Protein AF-0000000083297002 (afdb_homodimer)

Structure (mmCIF, N/CA/C/O backbone):
data_AF-0000000083297002-model_v1
#
loop_
_entity.id
_entity.type
_entity.pdbx_description
1 polymer 'Late endosomal/lysosomal adaptor and MAPK and MTOR activator 5'
#
loop_
_atom_site.group_PDB
_atom_site.id
_atom_site.type_symbol
_atom_site.label_atom_id
_atom_site.label_alt_id
_atom_site.label_comp_id
_atom_site.label_asym_id
_atom_site.label_entity_id
_atom_site.label_seq_id
_atom_site.pdbx_PDB_ins_code
_atom_site.Cartn_x
_atom_site.Cartn_y
_atom_site.Cartn_z
_atom_site.occupancy
_atom_site.B_iso_or_equiv
_atom_site.auth_seq_id
_atom_site.auth_comp_id
_atom_site.auth_asym_id
_atom_site.auth_atom_id
_atom_site.pdbx_PDB_model_num
ATOM 1 N N . MET A 1 1 ? -2.033 28.75 1.545 1 26.56 1 MET A N 1
ATOM 2 C CA . MET A 1 1 ? -0.83 28.109 1.02 1 26.56 1 MET A CA 1
ATOM 3 C C . MET A 1 1 ? -0.354 27 1.948 1 26.56 1 MET A C 1
ATOM 5 O O . MET A 1 1 ? -0.076 27.25 3.123 1 26.56 1 MET A O 1
ATOM 9 N N . ILE A 1 2 ? -0.962 25.922 1.881 1 33.19 2 ILE A N 1
ATOM 10 C CA . ILE A 1 2 ? -0.901 24.828 2.857 1 33.19 2 ILE A CA 1
ATOM 11 C C . ILE A 1 2 ? 0.553 24.562 3.23 1 33.19 2 ILE A C 1
ATOM 13 O O . ILE A 1 2 ? 1.321 24.047 2.416 1 33.19 2 ILE A O 1
ATOM 17 N N . GLY A 1 3 ? 1.17 25.688 3.465 1 35.62 3 GLY A N 1
ATOM 18 C CA . GLY A 1 3 ? 2.463 25.438 4.086 1 35.62 3 GLY A CA 1
ATOM 19 C C . GLY A 1 3 ? 2.492 24.172 4.93 1 35.62 3 GLY A C 1
ATOM 20 O O . GLY A 1 3 ? 1.771 24.078 5.926 1 35.62 3 GLY A O 1
ATOM 21 N N . LEU A 1 4 ? 2.338 23.078 4.125 1 40.66 4 LEU A N 1
ATOM 22 C CA . LEU A 1 4 ? 2.465 21.828 4.867 1 40.66 4 LEU A CA 1
ATOM 23 C C . LEU A 1 4 ? 3.332 22.016 6.109 1 40.66 4 LEU A C 1
ATOM 25 O O . LEU A 1 4 ? 4.559 22.078 6.008 1 40.66 4 LEU A O 1
ATOM 29 N N . GLU A 1 5 ? 3.111 23.219 6.633 1 42.91 5 GLU A N 1
ATOM 30 C CA . GLU A 1 5 ? 3.65 23.031 7.977 1 42.91 5 GLU A CA 1
ATOM 31 C C . GLU A 1 5 ? 3.471 21.609 8.461 1 42.91 5 GLU A C 1
ATOM 33 O O . GLU A 1 5 ? 2.375 21.219 8.867 1 42.91 5 GLU A O 1
ATOM 38 N N . LEU A 1 6 ? 3.811 20.703 7.387 1 44.41 6 LEU A N 1
ATOM 39 C CA . LEU A 1 6 ? 3.996 19.375 7.941 1 44.41 6 LEU A CA 1
ATOM 40 C C . LEU A 1 6 ? 4.176 19.422 9.453 1 44.41 6 LEU A C 1
ATOM 42 O O . LEU A 1 6 ? 5.219 19.875 9.945 1 44.41 6 LEU A O 1
ATOM 46 N N . THR A 1 7 ? 3.277 20.281 9.883 1 43.56 7 THR A N 1
ATOM 47 C CA . THR A 1 7 ? 3.191 20.531 11.32 1 43.56 7 THR A CA 1
ATOM 48 C C . THR A 1 7 ? 4.059 19.547 12.094 1 43.56 7 THR A C 1
ATOM 50 O O . THR A 1 7 ? 4.441 18.5 11.562 1 43.56 7 THR A O 1
ATOM 53 N N . SER A 1 8 ? 3.951 19.797 13.422 1 39.53 8 SER A N 1
ATOM 54 C CA . SER A 1 8 ? 4.75 19.484 14.609 1 39.53 8 SER A CA 1
ATOM 55 C C . SER A 1 8 ? 5.246 18.047 14.586 1 39.53 8 SER A C 1
ATOM 57 O O . SER A 1 8 ? 6.445 17.797 14.727 1 39.53 8 SER A O 1
ATOM 59 N N . PHE A 1 9 ? 4.664 17.406 15.438 1 44.84 9 PHE A N 1
ATOM 60 C CA . PHE A 1 9 ? 5.262 16.453 16.375 1 44.84 9 PHE A CA 1
ATOM 61 C C . PHE A 1 9 ? 5.617 15.156 15.656 1 44.84 9 PHE A C 1
ATOM 63 O O . PHE A 1 9 ? 6.758 14.695 15.734 1 44.84 9 PHE A O 1
ATOM 70 N N . PHE A 1 10 ? 4.746 14.352 15.562 1 48.97 10 PHE A N 1
ATOM 71 C CA . PHE A 1 10 ? 5.02 12.922 15.477 1 48.97 10 PHE A CA 1
ATOM 72 C C . PHE A 1 10 ? 5.492 12.547 14.078 1 48.97 10 PHE A C 1
ATOM 74 O O . PHE A 1 10 ? 6.352 11.672 13.922 1 48.97 10 PHE A O 1
ATOM 81 N N . CYS A 1 11 ? 4.977 13.383 12.969 1 48.78 11 CYS A N 1
ATOM 82 C CA . CYS A 1 11 ? 5.258 12.922 11.617 1 48.78 11 CYS A CA 1
ATOM 83 C C . CYS A 1 11 ? 6.609 13.438 11.133 1 48.78 11 CYS A C 1
ATOM 85 O O . CYS A 1 11 ? 7.164 12.922 10.164 1 48.78 11 CYS A O 1
ATOM 87 N N . SER A 1 12 ? 7.082 14.539 11.602 1 48.84 12 SER A N 1
ATOM 88 C CA . SER A 1 12 ? 8.25 15.25 11.086 1 48.84 12 SER A CA 1
ATOM 89 C C . SER A 1 12 ? 9.5 14.383 11.164 1 48.84 12 SER A C 1
ATOM 91 O O . SER A 1 12 ? 10.375 14.453 10.297 1 48.84 12 SER A O 1
ATOM 93 N N . LYS A 1 13 ? 9.562 13.891 12.258 1 46.56 13 LYS A N 1
ATOM 94 C CA . LYS A 1 13 ? 10.922 13.406 12.453 1 46.56 13 LYS A CA 1
ATOM 95 C C . LYS A 1 13 ? 11.188 12.156 11.609 1 46.56 13 LYS A C 1
ATOM 97 O O . LYS A 1 13 ? 12.312 11.938 11.164 1 46.56 13 LYS A O 1
ATOM 102 N N . GLU A 1 14 ? 10.195 11.344 11.477 1 50.91 14 GLU A N 1
ATOM 103 C CA . GLU A 1 14 ? 10.633 10 11.109 1 50.91 14 GLU A CA 1
ATOM 104 C C . GLU A 1 14 ? 10.352 9.703 9.641 1 50.91 14 GLU A C 1
ATOM 106 O O . GLU A 1 14 ? 10.758 8.664 9.125 1 50.91 14 GLU A O 1
ATOM 111 N N . LEU A 1 15 ? 9.656 10.656 9 1 57 15 LEU A N 1
ATOM 112 C CA . LEU A 1 15 ? 9.453 10.281 7.605 1 57 15 LEU A CA 1
ATOM 113 C C . LEU A 1 15 ? 10.68 10.609 6.766 1 57 15 LEU A C 1
ATOM 115 O O . LEU A 1 15 ? 11.227 11.711 6.863 1 57 15 LEU A O 1
ATOM 119 N N . ASP A 1 16 ? 11.172 9.633 6.297 1 59.47 16 ASP A N 1
ATOM 120 C CA . ASP A 1 16 ? 12.414 9.719 5.539 1 59.47 16 ASP A CA 1
ATOM 121 C C . ASP A 1 16 ? 12.336 10.812 4.477 1 59.47 16 ASP A C 1
ATOM 123 O O . ASP A 1 16 ? 11.359 10.891 3.73 1 59.47 16 ASP A O 1
ATOM 127 N N . SER A 1 17 ? 13.219 11.609 4.547 1 60.75 17 SER A N 1
ATOM 128 C CA . SER A 1 17 ? 13.477 12.719 3.637 1 60.75 17 SER A CA 1
ATOM 129 C C . SER A 1 17 ? 13.305 12.297 2.182 1 60.75 17 SER A C 1
ATOM 131 O O . SER A 1 17 ? 12.859 13.094 1.35 1 60.75 17 SER A O 1
ATOM 133 N N . GLU A 1 18 ? 13.484 11.055 2 1 62.38 18 GLU A N 1
ATOM 134 C CA . GLU A 1 18 ? 13.43 10.633 0.606 1 62.38 18 GLU A CA 1
ATOM 135 C C . GLU A 1 18 ? 11.992 10.562 0.103 1 62.38 18 GLU A C 1
ATOM 137 O O . GLU A 1 18 ? 11.719 10.867 -1.06 1 62.38 18 GLU A O 1
ATOM 142 N N . LEU A 1 19 ? 11.227 10.297 0.966 1 62.06 19 LEU A N 1
ATOM 143 C CA . LEU A 1 19 ? 9.82 10.188 0.588 1 62.06 19 LEU A CA 1
ATOM 144 C C . LEU A 1 19 ? 9.188 11.562 0.455 1 62.06 19 LEU A C 1
ATOM 146 O O . LEU A 1 19 ? 8.25 11.75 -0.331 1 62.06 19 LEU A O 1
ATOM 150 N N . LEU A 1 20 ? 9.945 12.422 1.041 1 67.62 20 LEU A N 1
ATOM 151 C CA . LEU A 1 20 ? 9.398 13.773 1.071 1 67.62 20 LEU A CA 1
ATOM 152 C C . LEU A 1 20 ? 10.289 14.742 0.302 1 67.62 20 LEU A C 1
ATOM 154 O O . LEU A 1 20 ? 10.375 15.922 0.651 1 67.62 20 LEU A O 1
ATOM 158 N N . GLU A 1 21 ? 10.859 14.211 -0.616 1 67.25 21 GLU A N 1
ATOM 159 C CA . GLU A 1 21 ? 11.844 15.023 -1.317 1 67.25 21 GLU A CA 1
ATOM 160 C C . GLU A 1 21 ? 11.219 16.312 -1.856 1 67.25 21 GLU A C 1
ATOM 162 O O . GLU A 1 21 ? 11.82 17.391 -1.761 1 67.25 21 GLU A O 1
ATOM 167 N N . ASP A 1 22 ? 10.094 16.219 -2.471 1 76.88 22 ASP A N 1
ATOM 168 C CA . ASP A 1 22 ? 9.414 17.422 -2.967 1 76.88 22 ASP A CA 1
ATOM 169 C C . ASP A 1 22 ? 8.141 17.703 -2.18 1 76.88 22 ASP A C 1
ATOM 171 O O . ASP A 1 22 ? 7.07 17.188 -2.521 1 76.88 22 ASP A O 1
ATOM 175 N N . LYS A 1 23 ? 8.305 18.531 -1.347 1 78.81 23 LYS A N 1
ATOM 176 C CA . LYS A 1 23 ? 7.207 18.875 -0.448 1 78.81 23 LYS A CA 1
ATOM 177 C C . LYS A 1 23 ? 6.082 19.578 -1.201 1 78.81 23 LYS A C 1
ATOM 179 O O . LYS A 1 23 ? 4.934 19.594 -0.75 1 78.81 23 LYS A O 1
ATOM 184 N N . SER A 1 24 ? 6.477 20.219 -2.346 1 85.19 24 SER A N 1
ATOM 185 C CA . SER A 1 24 ? 5.484 20.969 -3.113 1 85.19 24 SER A CA 1
ATOM 186 C C . SER A 1 24 ? 4.426 20.031 -3.699 1 85.19 24 SER A C 1
ATOM 188 O O . SER A 1 24 ? 3.348 20.484 -4.09 1 85.19 24 SER A O 1
ATOM 190 N N . THR A 1 25 ? 4.789 18.781 -3.717 1 89.12 25 THR A N 1
ATOM 191 C CA . THR A 1 25 ? 3.865 17.828 -4.312 1 89.12 25 THR A CA 1
ATOM 192 C C . THR A 1 25 ? 2.957 17.219 -3.246 1 89.12 25 THR A C 1
ATOM 194 O O . THR A 1 25 ? 2.047 16.453 -3.564 1 89.12 25 THR A O 1
ATOM 197 N N . ILE A 1 26 ? 3.135 17.609 -1.948 1 89.94 26 ILE A N 1
ATOM 198 C CA . ILE A 1 26 ? 2.369 17.016 -0.852 1 89.94 26 ILE A CA 1
ATOM 199 C C . ILE A 1 26 ? 0.973 17.641 -0.811 1 89.94 26 ILE A C 1
ATOM 201 O O . ILE A 1 26 ? 0.83 18.859 -0.772 1 89.94 26 ILE A O 1
ATOM 205 N N . LEU A 1 27 ? -0.009 16.812 -0.82 1 93.12 27 LEU A N 1
ATOM 206 C CA . LEU A 1 27 ? -1.395 17.266 -0.843 1 93.12 27 LEU A CA 1
ATOM 207 C C . LEU A 1 27 ? -2.002 17.219 0.555 1 93.12 27 LEU A C 1
ATOM 209 O O . LEU A 1 27 ? -2.859 18.047 0.885 1 93.12 27 LEU A O 1
ATOM 213 N N . GLY A 1 28 ? -1.63 16.25 1.409 1 92.31 28 GLY A N 1
ATOM 214 C CA . GLY A 1 28 ? -2.166 16.109 2.754 1 92.31 28 GLY A CA 1
ATOM 215 C C . GLY A 1 28 ? -1.449 15.055 3.57 1 92.31 28 GLY A C 1
ATOM 216 O O . GLY A 1 28 ? -0.712 14.227 3.023 1 92.31 28 GLY A O 1
ATOM 217 N N . VAL A 1 29 ? -1.616 15.141 4.875 1 91.56 29 VAL A N 1
ATOM 218 C CA . VAL A 1 29 ? -0.983 14.211 5.805 1 91.56 29 VAL A CA 1
ATOM 219 C C . VAL A 1 29 ? -1.966 13.836 6.91 1 91.56 29 VAL A C 1
ATOM 221 O O . VAL A 1 29 ? -2.723 14.68 7.391 1 91.56 29 VAL A O 1
ATOM 224 N N . VAL A 1 30 ? -1.97 12.602 7.277 1 93.38 30 VAL A N 1
ATOM 225 C CA . VAL A 1 30 ? -2.76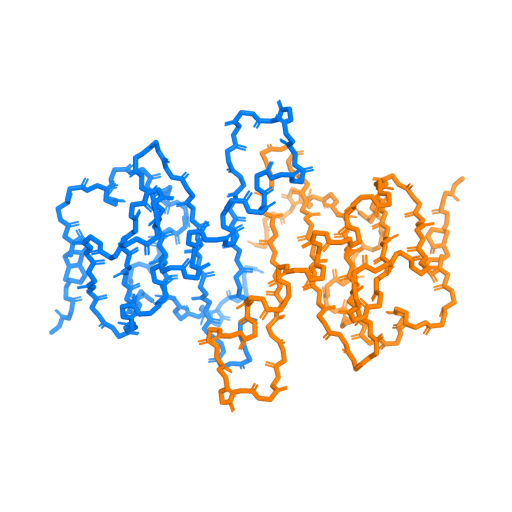8 12.133 8.406 1 93.38 30 VAL A CA 1
ATOM 226 C C . VAL A 1 30 ? -1.923 11.219 9.297 1 93.38 30 VAL A C 1
ATOM 228 O O . VAL A 1 30 ? -1.027 10.523 8.812 1 93.38 30 VAL A O 1
ATOM 231 N N . CYS A 1 31 ? -2.211 11.211 10.594 1 91.69 31 CYS A N 1
ATOM 232 C CA . CYS A 1 31 ? -1.563 10.352 11.578 1 91.69 31 CYS A CA 1
ATOM 233 C C . CYS A 1 31 ? -2.594 9.562 12.367 1 91.69 31 CYS A C 1
ATOM 235 O O . CYS A 1 31 ? -3.648 10.086 12.734 1 91.69 31 CYS A O 1
ATOM 237 N N . ALA A 1 32 ? -2.322 8.336 12.562 1 95.5 32 ALA A N 1
ATOM 238 C CA . ALA A 1 32 ? -3.209 7.441 13.305 1 95.5 32 ALA A CA 1
ATOM 239 C C . ALA A 1 32 ? -2.473 6.766 14.453 1 95.5 32 ALA A C 1
ATOM 241 O O . ALA A 1 32 ? -1.282 6.461 14.344 1 95.5 32 ALA A O 1
ATOM 242 N N . ASP A 1 33 ? -3.113 6.578 15.523 1 94.12 33 ASP A N 1
ATOM 243 C CA . ASP A 1 33 ? -2.529 5.766 16.578 1 94.12 33 ASP A CA 1
ATOM 244 C C . ASP A 1 33 ? -2.66 4.273 16.281 1 94.12 33 ASP A C 1
ATOM 246 O O . ASP A 1 33 ? -3.057 3.9 15.172 1 94.12 33 ASP A O 1
ATOM 250 N N . ASP A 1 34 ? -2.291 3.318 17.234 1 93.5 34 ASP A N 1
ATOM 251 C CA . ASP A 1 34 ? -2.213 1.881 17 1 93.5 34 ASP A CA 1
ATOM 252 C C . ASP A 1 34 ? -3.605 1.274 16.844 1 93.5 34 ASP A C 1
ATOM 254 O O . ASP A 1 34 ? -3.752 0.167 16.312 1 93.5 34 ASP A O 1
ATOM 258 N N . GLU A 1 35 ? -4.621 2.066 17.312 1 95.12 35 GLU A N 1
ATOM 259 C CA . GLU A 1 35 ? -5.992 1.583 17.203 1 95.12 35 GLU A CA 1
ATOM 260 C C . GLU A 1 35 ? -6.652 2.09 15.922 1 95.12 35 GLU A C 1
ATOM 262 O O . GLU A 1 35 ? -7.797 1.734 15.625 1 95.12 35 GLU A O 1
ATOM 267 N N . GLY A 1 36 ? -5.906 2.881 15.195 1 96.19 36 GLY A N 1
ATOM 268 C CA . GLY A 1 36 ? -6.434 3.404 13.945 1 96.19 36 GLY A CA 1
ATOM 269 C C . GLY A 1 36 ? -7.164 4.723 14.109 1 96.19 36 GLY A C 1
ATOM 270 O O . GLY A 1 36 ? -7.777 5.219 13.164 1 96.19 36 GLY A O 1
ATOM 271 N N . ASN A 1 37 ? -7.129 5.312 15.32 1 96.75 37 ASN A N 1
ATOM 272 C CA . ASN A 1 37 ? -7.754 6.613 15.531 1 96.75 37 ASN A CA 1
ATOM 273 C C . ASN A 1 37 ? -6.906 7.742 14.953 1 96.75 37 ASN A C 1
ATOM 275 O O . ASN A 1 37 ? -5.676 7.707 15.039 1 96.75 37 ASN A O 1
ATOM 279 N N . CYS A 1 38 ? -7.629 8.812 14.43 1 95.81 38 CYS A N 1
ATOM 280 C CA . CYS A 1 38 ? -6.941 9.945 13.812 1 95.81 38 CYS A CA 1
ATOM 281 C C . CYS A 1 38 ? -6.367 10.875 14.875 1 95.81 38 CYS A C 1
ATOM 283 O O . CYS A 1 38 ? -7.113 11.43 15.688 1 95.81 38 CYS A O 1
ATOM 285 N N . LEU A 1 39 ? -5.105 11.055 14.922 1 92.69 39 LEU A N 1
ATOM 286 C CA . LEU A 1 39 ? -4.426 11.961 15.844 1 92.69 39 LEU A CA 1
ATOM 287 C C . LEU A 1 39 ? -4.301 13.352 15.25 1 92.69 39 LEU A C 1
ATOM 289 O O . LEU A 1 39 ? -4.465 14.352 15.953 1 92.69 39 LEU A O 1
ATOM 293 N N . GLU A 1 40 ? -3.965 13.344 13.93 1 90.19 40 GLU A N 1
ATOM 294 C CA . GLU A 1 40 ? -3.752 14.594 13.203 1 90.19 40 GLU A CA 1
ATOM 295 C C . GLU A 1 40 ? -4.117 14.445 11.734 1 90.19 40 GLU A C 1
ATOM 297 O O . GLU A 1 40 ? -3.877 13.398 11.125 1 90.19 40 GLU A O 1
ATOM 302 N N . VAL A 1 41 ? -4.719 15.508 11.172 1 91.69 41 VAL A N 1
ATOM 303 C CA . VAL A 1 41 ? -5.035 15.531 9.75 1 91.69 41 VAL A CA 1
ATOM 304 C C . VAL A 1 41 ? -4.832 16.938 9.203 1 91.69 41 VAL A C 1
ATOM 306 O O . VAL A 1 41 ? -5.23 17.922 9.828 1 91.69 41 VAL A O 1
ATOM 309 N N . ASN A 1 42 ? -4.086 17 8.102 1 90.38 42 ASN A N 1
ATOM 310 C CA . ASN A 1 42 ? -3.801 18.281 7.461 1 90.38 42 ASN A CA 1
ATOM 311 C C . ASN A 1 42 ? -3.842 18.156 5.941 1 90.38 42 ASN A C 1
ATOM 313 O O . ASN A 1 42 ? -3.395 17.156 5.379 1 90.38 42 ASN A O 1
ATOM 317 N N . GLY A 1 43 ? -4.391 19.234 5.297 1 91.56 43 GLY A N 1
ATOM 318 C CA . GLY A 1 43 ? -4.41 19.266 3.842 1 91.56 43 GLY A CA 1
ATOM 319 C C . GLY A 1 43 ? -5.609 18.562 3.244 1 91.56 43 GLY A C 1
ATOM 320 O O . GLY A 1 43 ? -6.676 18.5 3.863 1 91.56 43 GLY A O 1
ATOM 321 N N . ARG A 1 44 ? -5.48 18.188 1.981 1 92.56 44 ARG A N 1
ATOM 322 C CA . ARG A 1 44 ? -6.559 17.578 1.215 1 92.56 44 ARG A CA 1
ATO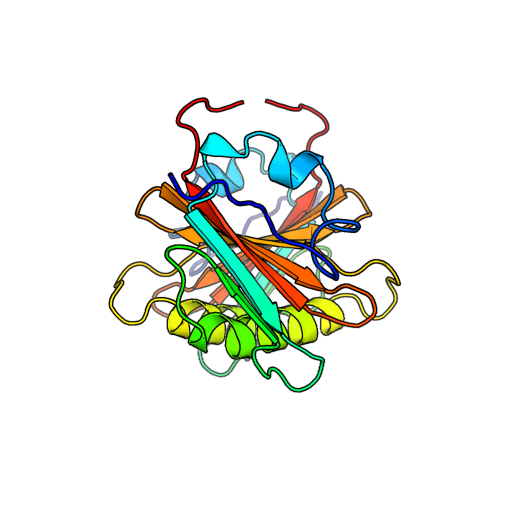M 323 C C . ARG A 1 44 ? -6.555 16.062 1.383 1 92.56 44 ARG A C 1
ATOM 325 O O . ARG A 1 44 ? -6.305 15.32 0.425 1 92.56 44 ARG A O 1
ATOM 332 N N . ILE A 1 45 ? -6.875 15.633 2.545 1 92.81 45 ILE A N 1
ATOM 333 C CA . ILE A 1 45 ? -6.969 14.219 2.875 1 92.81 45 ILE A CA 1
ATOM 334 C C . ILE A 1 45 ? -8.023 14.008 3.959 1 92.81 45 ILE A C 1
ATOM 336 O O . ILE A 1 45 ? -8.164 14.828 4.867 1 92.81 45 ILE A O 1
ATOM 340 N N . SER A 1 46 ? -8.75 12.977 3.852 1 94.5 46 SER A N 1
ATOM 341 C CA . SER A 1 46 ? -9.844 12.695 4.777 1 94.5 46 SER A CA 1
ATOM 342 C C . SER A 1 46 ? -9.328 12.016 6.043 1 94.5 46 SER A C 1
ATOM 344 O O . SER A 1 46 ? -8.438 11.172 5.98 1 94.5 46 SER A O 1
ATOM 346 N N . PRO A 1 47 ? -9.938 12.32 7.188 1 94.44 47 PRO A N 1
ATOM 347 C CA . PRO A 1 47 ? -9.586 11.633 8.43 1 94.44 47 PRO A CA 1
ATOM 348 C C . PRO A 1 47 ? -9.836 10.125 8.367 1 94.44 47 PRO A C 1
ATOM 350 O O . PRO A 1 47 ? -9.227 9.367 9.125 1 94.44 47 PRO A O 1
ATOM 353 N N . LEU A 1 48 ? -10.742 9.625 7.461 1 94.88 48 LEU A N 1
ATOM 354 C CA . LEU A 1 48 ? -11.039 8.203 7.293 1 94.88 48 LEU A CA 1
ATOM 355 C C . LEU A 1 48 ? -9.789 7.434 6.871 1 94.88 48 LEU A C 1
ATOM 357 O O . LEU A 1 48 ? -9.656 6.246 7.164 1 94.88 48 LEU A O 1
ATOM 361 N N . THR A 1 49 ? -8.789 8.125 6.328 1 96.75 49 THR A N 1
ATOM 362 C CA . THR A 1 49 ? -7.551 7.512 5.871 1 96.75 49 THR A CA 1
ATOM 363 C C . THR A 1 49 ? -6.719 7.023 7.055 1 96.75 49 THR A C 1
ATOM 365 O O . THR A 1 49 ? -5.934 6.082 6.922 1 96.75 49 THR A O 1
ATOM 368 N N . ALA A 1 50 ? -6.992 7.539 8.242 1 96.44 50 ALA A N 1
ATOM 369 C CA . ALA A 1 50 ? -6.215 7.172 9.422 1 96.44 50 ALA A CA 1
ATOM 370 C C . ALA A 1 50 ? -6.418 5.703 9.773 1 96.44 5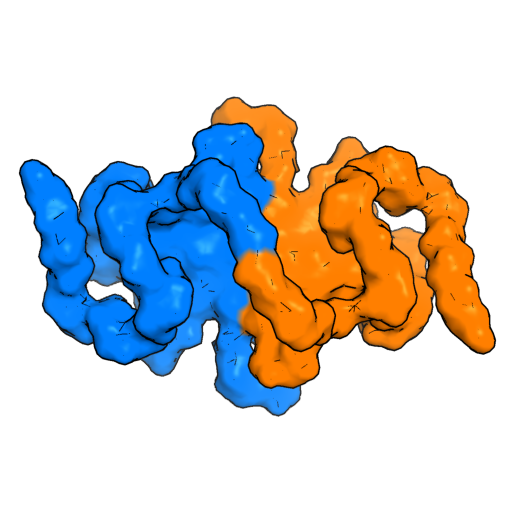0 ALA A C 1
ATOM 372 O O . ALA A 1 50 ? -5.449 4.953 9.922 1 96.44 50 ALA A O 1
ATOM 373 N N . ASN A 1 51 ? -7.656 5.289 9.859 1 98.19 51 ASN A N 1
ATOM 374 C CA . ASN A 1 51 ? -7.98 3.912 10.219 1 98.19 51 ASN A CA 1
ATOM 375 C C . ASN A 1 51 ? -7.5 2.928 9.156 1 98.19 51 ASN A C 1
ATOM 377 O O . ASN A 1 51 ? -6.918 1.892 9.484 1 98.19 51 ASN A O 1
ATOM 381 N N . LEU A 1 52 ? -7.734 3.303 7.953 1 98 52 LEU A N 1
ATOM 382 C CA . LEU A 1 52 ? -7.379 2.438 6.832 1 98 52 LEU A CA 1
ATOM 383 C C . LEU A 1 52 ? -5.863 2.326 6.688 1 98 52 LEU A C 1
ATOM 385 O O . LEU A 1 52 ? -5.336 1.238 6.449 1 98 52 LEU A O 1
ATOM 389 N N . ALA A 1 53 ? -5.141 3.385 6.914 1 97.75 53 ALA A N 1
ATOM 390 C CA . ALA A 1 53 ? -3.68 3.365 6.844 1 97.75 53 ALA A CA 1
ATOM 391 C C . ALA A 1 53 ? -3.092 2.492 7.949 1 97.75 53 ALA A C 1
ATOM 393 O O . ALA A 1 53 ? -2.137 1.746 7.715 1 97.75 53 ALA A O 1
ATOM 394 N N . ALA A 1 54 ? -3.68 2.635 9.133 1 97.69 54 ALA A N 1
ATOM 395 C CA . ALA A 1 54 ? -3.207 1.813 10.242 1 97.69 54 ALA A CA 1
ATOM 396 C C . ALA A 1 54 ? -3.41 0.329 9.953 1 97.69 54 ALA A C 1
ATOM 398 O O . ALA A 1 54 ? -2.533 -0.491 10.234 1 97.69 54 ALA A O 1
ATOM 399 N N . SER A 1 55 ? -4.492 -0.019 9.43 1 97.88 55 SER A N 1
ATOM 400 C CA . SER A 1 55 ? -4.781 -1.406 9.078 1 97.88 55 SER A CA 1
ATOM 401 C C . SER A 1 55 ? -3.828 -1.917 8.008 1 97.88 55 SER A C 1
ATOM 403 O O . SER A 1 55 ? -3.324 -3.039 8.094 1 97.88 55 SER A O 1
ATOM 405 N N . LEU A 1 56 ? -3.602 -1.127 6.969 1 98 56 LEU A N 1
ATOM 406 C CA . LEU A 1 56 ? -2.666 -1.501 5.914 1 98 56 LEU A CA 1
ATOM 407 C C . LEU A 1 56 ? -1.274 -1.752 6.484 1 98 56 LEU A C 1
ATOM 409 O O . LEU A 1 56 ? -0.635 -2.754 6.156 1 98 56 LEU A O 1
ATOM 413 N N . ALA A 1 57 ? -0.854 -0.842 7.34 1 96.88 57 ALA A N 1
ATOM 414 C CA . ALA A 1 57 ? 0.466 -0.982 7.949 1 96.88 57 ALA A CA 1
ATOM 415 C C . ALA A 1 57 ? 0.552 -2.256 8.789 1 96.88 57 ALA A C 1
ATOM 417 O O . ALA A 1 57 ? 1.58 -2.938 8.781 1 96.88 57 ALA A O 1
ATOM 418 N N . GLN A 1 58 ? -0.493 -2.578 9.508 1 96.62 58 GLN A N 1
ATOM 419 C CA . GLN A 1 58 ? -0.516 -3.768 10.352 1 96.62 58 GLN A CA 1
ATOM 420 C C . GLN A 1 58 ? -0.417 -5.039 9.516 1 96.62 58 GLN A C 1
ATOM 422 O O . GLN A 1 58 ? 0.348 -5.949 9.852 1 96.62 58 GLN A O 1
ATOM 427 N N . ILE A 1 59 ? -1.188 -5.082 8.469 1 97.12 59 ILE A N 1
ATOM 428 C CA . ILE A 1 59 ? -1.168 -6.27 7.621 1 97.12 59 ILE A CA 1
ATOM 429 C C . ILE A 1 59 ? 0.182 -6.375 6.914 1 97.12 59 ILE A C 1
ATOM 431 O O . ILE A 1 59 ? 0.735 -7.469 6.781 1 97.12 59 ILE A O 1
ATOM 435 N N . ALA A 1 60 ? 0.707 -5.27 6.43 1 96.69 60 ALA A N 1
ATOM 436 C CA . ALA A 1 60 ? 2.008 -5.281 5.762 1 96.69 60 ALA A CA 1
ATOM 437 C C . ALA A 1 60 ? 3.092 -5.824 6.691 1 96.69 60 ALA A C 1
ATOM 439 O O . ALA A 1 60 ? 3.994 -6.539 6.25 1 96.69 60 ALA A O 1
ATOM 440 N N . ALA A 1 61 ? 3.01 -5.516 7.926 1 94.75 61 ALA A N 1
ATOM 441 C CA . ALA A 1 61 ? 3.98 -6.008 8.898 1 94.75 61 ALA A CA 1
ATOM 442 C C . ALA A 1 61 ? 3.904 -7.523 9.039 1 94.75 61 ALA A C 1
ATOM 444 O O . ALA A 1 61 ? 4.91 -8.18 9.305 1 94.75 61 ALA A O 1
ATOM 445 N N . GLU A 1 62 ? 2.723 -8.055 8.812 1 95.38 62 GLU A N 1
ATOM 446 C CA . GLU A 1 62 ? 2.516 -9.5 8.945 1 95.38 62 GLU A CA 1
ATOM 447 C C . GLU A 1 62 ? 3.166 -10.258 7.785 1 95.38 62 GLU A C 1
ATOM 449 O O . GLU A 1 62 ? 3.426 -11.453 7.895 1 95.38 62 GLU A O 1
ATOM 454 N N . LEU A 1 63 ? 3.51 -9.57 6.711 1 93.94 63 LEU A N 1
ATOM 455 C CA . LEU A 1 63 ? 4.137 -10.203 5.555 1 93.94 63 LEU A CA 1
ATOM 456 C C . LEU A 1 63 ? 5.602 -10.523 5.84 1 93.94 63 LEU A C 1
ATOM 458 O O . LEU A 1 63 ? 6.195 -11.375 5.172 1 93.94 63 LEU A O 1
ATOM 462 N N . GLU A 1 64 ? 6.172 -9.797 6.738 1 88.44 64 GLU A N 1
ATOM 463 C CA . GLU A 1 64 ? 7.566 -10.023 7.109 1 88.44 64 GLU A CA 1
ATOM 464 C C . GLU A 1 64 ? 7.75 -9.961 8.625 1 88.44 64 GLU A C 1
ATOM 466 O O . GLU A 1 64 ? 8.484 -9.109 9.125 1 88.44 64 GLU A O 1
ATOM 471 N N . PRO A 1 65 ? 7.207 -10.906 9.273 1 85.12 65 PRO A N 1
ATOM 472 C CA . PRO A 1 65 ? 7.199 -10.836 10.742 1 85.12 65 PRO A CA 1
ATOM 473 C C . PRO A 1 65 ? 8.602 -10.852 11.336 1 85.12 65 PRO A C 1
ATOM 475 O O . PRO A 1 65 ? 8.805 -10.398 12.469 1 85.12 65 PRO A O 1
ATOM 478 N N . GLY A 1 66 ? 9.539 -11.297 10.656 1 85.25 66 GLY A N 1
ATOM 479 C CA . GLY A 1 66 ? 10.891 -11.336 11.203 1 85.25 66 GLY A CA 1
ATOM 480 C C . GLY A 1 66 ? 11.672 -10.062 10.953 1 85.25 66 GLY A C 1
ATOM 481 O O . GLY A 1 66 ? 12.758 -9.875 11.508 1 85.25 66 GLY A O 1
ATOM 482 N N . ASN A 1 67 ? 11.141 -9.234 10.195 1 85.38 67 ASN A N 1
ATOM 483 C CA . ASN A 1 67 ? 11.797 -7.969 9.867 1 85.38 67 ASN A CA 1
ATOM 484 C C . ASN A 1 67 ? 11.414 -6.867 10.859 1 85.38 67 ASN A C 1
ATOM 486 O O . ASN A 1 67 ? 10.234 -6.582 11.047 1 85.38 67 ASN A O 1
ATOM 490 N N . LEU A 1 68 ? 12.32 -6.301 11.5 1 85.75 68 LEU A N 1
ATOM 491 C CA . LEU A 1 68 ? 12.086 -5.277 12.508 1 85.75 68 LEU A CA 1
ATOM 492 C C . LEU A 1 68 ? 11.734 -3.941 11.859 1 85.75 68 LEU A C 1
ATOM 494 O O . LEU A 1 68 ? 11.109 -3.088 12.492 1 85.75 68 LEU A O 1
ATOM 498 N N . GLU A 1 69 ? 12.273 -3.793 10.602 1 87.19 69 GLU A N 1
ATOM 499 C CA . GLU A 1 69 ? 11.938 -2.557 9.898 1 87.19 69 GLU A CA 1
ATOM 500 C C . GLU A 1 69 ? 10.57 -2.648 9.234 1 87.19 69 GLU A C 1
ATOM 502 O O . GLU A 1 69 ? 10.273 -3.629 8.547 1 87.19 69 GLU A O 1
ATOM 507 N N . GLN A 1 70 ? 9.695 -1.734 9.617 1 89.44 70 GLN A N 1
ATOM 508 C CA . GLN A 1 70 ? 8.359 -1.691 9.031 1 89.44 70 GLN A CA 1
ATOM 509 C C . GLN A 1 70 ? 8.414 -1.328 7.551 1 89.44 70 GLN A C 1
ATOM 511 O O . GLN A 1 70 ? 9.148 -0.42 7.156 1 89.44 70 GLN A O 1
ATOM 516 N N . PRO A 1 71 ? 7.766 -2.016 6.711 1 91.62 71 PRO A N 1
ATOM 517 C CA . PRO A 1 71 ? 7.754 -1.68 5.285 1 91.62 71 PRO A CA 1
ATOM 518 C C . PRO A 1 71 ? 7.074 -0.343 5 1 91.62 71 PRO A C 1
ATOM 520 O O . PRO A 1 71 ? 6.27 0.13 5.809 1 91.62 71 PRO A O 1
ATOM 523 N N . VAL A 1 72 ? 7.422 0.328 3.951 1 93 72 VAL A N 1
ATOM 524 C CA . VAL A 1 72 ? 6.73 1.495 3.416 1 93 72 VAL A CA 1
ATOM 525 C C . VAL A 1 72 ? 5.711 1.055 2.369 1 93 72 VAL A C 1
ATOM 527 O O . VAL A 1 72 ? 6.031 0.269 1.473 1 93 72 VAL A O 1
ATOM 530 N N . ILE A 1 73 ? 4.527 1.492 2.502 1 96 73 ILE A N 1
ATOM 531 C CA . ILE A 1 73 ? 3.461 1.161 1.563 1 96 73 ILE A CA 1
ATOM 532 C C . ILE A 1 73 ? 3.219 2.336 0.62 1 96 73 ILE A C 1
ATOM 534 O O . ILE A 1 73 ? 3.045 3.473 1.066 1 96 73 ILE A O 1
ATOM 538 N N . VAL A 1 74 ? 3.215 2.111 -0.687 1 93.5 74 VAL A N 1
ATOM 539 C CA . VAL A 1 74 ? 2.895 3.119 -1.692 1 93.5 74 VAL A CA 1
ATOM 540 C C . VAL A 1 74 ? 1.683 2.668 -2.506 1 93.5 74 VAL A C 1
ATOM 542 O O . VAL A 1 74 ? 1.702 1.601 -3.121 1 93.5 74 VAL A O 1
ATOM 545 N N . LEU A 1 75 ? 0.657 3.439 -2.359 1 95.56 75 LEU A N 1
ATOM 546 C CA . LEU A 1 75 ? -0.515 3.225 -3.201 1 95.56 75 LEU A CA 1
ATOM 547 C C . LEU A 1 75 ? -0.499 4.16 -4.406 1 95.56 75 LEU A C 1
ATOM 549 O O . LEU A 1 75 ? -0.529 5.383 -4.246 1 95.56 75 LEU A O 1
ATOM 553 N N . ASP A 1 76 ? -0.441 3.576 -5.566 1 91.75 76 ASP A N 1
ATOM 554 C CA . ASP A 1 76 ? -0.486 4.348 -6.805 1 91.75 76 ASP A CA 1
ATOM 555 C C . ASP A 1 76 ? -1.904 4.398 -7.367 1 91.75 76 ASP A C 1
ATOM 557 O O . ASP A 1 76 ? -2.488 3.361 -7.688 1 91.75 76 ASP A O 1
ATOM 561 N N . LYS A 1 77 ? -2.289 5.57 -7.449 1 88.88 77 LYS A N 1
ATOM 562 C CA . LYS A 1 77 ? -3.643 5.77 -7.961 1 88.88 77 LYS A CA 1
ATOM 563 C C . LYS A 1 77 ? -3.619 6.211 -9.422 1 88.88 77 LYS A C 1
ATOM 565 O O . LYS A 1 77 ? -2.586 6.656 -9.922 1 88.88 77 LYS A O 1
ATOM 570 N N . THR A 1 78 ? -4.773 6.066 -10.094 1 82.88 78 THR A N 1
ATOM 571 C CA . THR A 1 78 ? -4.859 6.348 -11.523 1 82.88 78 THR A CA 1
ATOM 572 C C . THR A 1 78 ? -4.844 7.852 -11.781 1 82.88 78 THR A C 1
ATOM 574 O O . THR A 1 78 ? -4.559 8.289 -12.898 1 82.88 78 THR A O 1
ATOM 577 N N . ASP A 1 79 ? -5.145 8.711 -10.812 1 86.81 79 ASP A N 1
ATOM 578 C CA . ASP A 1 79 ? -5.195 10.164 -10.992 1 86.81 79 ASP A CA 1
ATOM 579 C C . ASP A 1 79 ? -3.83 10.797 -10.742 1 86.81 79 ASP A C 1
ATOM 581 O O . ASP A 1 79 ? -3.729 12.008 -10.547 1 86.81 79 ASP A O 1
ATOM 585 N N . LYS A 1 80 ? -2.762 10.023 -10.75 1 89 80 LYS A N 1
ATOM 586 C CA . LYS A 1 80 ? -1.371 10.438 -10.609 1 89 80 LYS A CA 1
ATOM 587 C C . LYS A 1 80 ? -1.091 10.938 -9.195 1 89 80 LYS A C 1
ATOM 589 O O . LYS A 1 80 ? -0.341 11.898 -9 1 89 80 LYS A O 1
ATOM 594 N N . THR A 1 81 ? -1.851 10.508 -8.344 1 92.12 81 THR A N 1
ATOM 595 C CA . THR A 1 81 ? -1.565 10.75 -6.934 1 92.12 81 THR A CA 1
ATOM 596 C C . THR A 1 81 ? -1.111 9.461 -6.25 1 92.12 81 THR A C 1
ATOM 598 O O . THR A 1 81 ? -1.387 8.367 -6.734 1 92.12 81 THR A O 1
ATOM 601 N N . GLN A 1 82 ? -0.386 9.633 -5.219 1 93 82 GLN A N 1
ATOM 602 C CA . GLN A 1 82 ? 0.077 8.508 -4.41 1 93 82 GLN A CA 1
ATOM 603 C C . GLN A 1 82 ? -0.264 8.711 -2.939 1 93 82 GLN A C 1
ATOM 605 O O . GLN A 1 82 ? -0.362 9.844 -2.469 1 93 82 GLN A O 1
ATOM 610 N N . LEU A 1 83 ? -0.549 7.652 -2.291 1 95.31 83 LEU A N 1
ATOM 611 C CA . LEU A 1 83 ? -0.581 7.613 -0.833 1 95.31 83 LEU A CA 1
ATOM 612 C C . LEU A 1 83 ? 0.597 6.812 -0.284 1 95.31 83 LEU A C 1
ATOM 614 O O . LEU A 1 83 ? 0.804 5.66 -0.671 1 95.31 83 LEU A O 1
ATOM 618 N N . ILE A 1 84 ? 1.361 7.387 0.534 1 93.31 84 ILE A N 1
ATOM 619 C CA . ILE A 1 84 ? 2.514 6.75 1.163 1 93.31 84 ILE A CA 1
ATOM 620 C C . ILE A 1 84 ? 2.242 6.547 2.652 1 93.31 84 ILE A C 1
ATOM 622 O O . ILE A 1 84 ? 1.896 7.496 3.361 1 93.31 84 ILE A O 1
ATOM 626 N N . ILE A 1 85 ? 2.367 5.336 3.113 1 94.5 85 ILE A N 1
ATOM 627 C CA . ILE A 1 85 ? 2.049 4.98 4.492 1 94.5 85 ILE A CA 1
ATOM 628 C C . ILE A 1 85 ? 3.277 4.379 5.168 1 94.5 85 ILE A C 1
ATOM 630 O O . ILE A 1 85 ? 3.939 3.506 4.602 1 94.5 85 ILE A O 1
ATOM 634 N N . LYS A 1 86 ? 3.576 4.793 6.324 1 91.38 86 LYS A N 1
ATOM 635 C CA . LYS A 1 86 ? 4.668 4.234 7.117 1 91.38 86 LYS A CA 1
ATOM 636 C C . LYS A 1 86 ? 4.305 4.188 8.602 1 91.38 86 LYS A C 1
ATOM 638 O O . LYS A 1 86 ? 3.848 5.184 9.164 1 91.38 86 LYS A O 1
ATOM 643 N N . LYS A 1 87 ? 4.461 2.975 9.156 1 91.69 87 LYS A N 1
ATOM 644 C CA . LYS A 1 87 ? 4.301 2.832 10.602 1 91.69 87 LYS A CA 1
ATOM 645 C C . LYS A 1 87 ? 5.551 3.301 11.344 1 91.69 87 LYS A C 1
ATOM 647 O O . LYS A 1 87 ? 6.672 2.947 10.961 1 91.69 87 LYS A O 1
ATOM 652 N N . GLU A 1 88 ? 5.359 4.102 12.258 1 87.06 88 GLU A N 1
ATOM 653 C CA . GLU A 1 88 ? 6.402 4.551 13.18 1 87.06 88 GLU A CA 1
ATOM 654 C C . GLU A 1 88 ? 6.223 3.934 14.562 1 87.06 88 GLU A C 1
ATOM 656 O O . GLU A 1 88 ? 5.383 3.051 14.75 1 87.06 88 GLU A O 1
ATOM 661 N N . GLU A 1 89 ? 7.016 4.254 15.422 1 83.75 89 GLU A N 1
ATOM 662 C CA . GLU A 1 89 ? 6.992 3.695 16.766 1 83.75 89 GLU A CA 1
ATOM 663 C C . GLU A 1 89 ? 5.613 3.85 17.406 1 83.75 89 GLU A C 1
ATOM 665 O O . GLU A 1 89 ? 5.051 2.883 17.922 1 83.75 89 GLU A O 1
ATOM 670 N N . SER A 1 90 ? 5 5.047 17.359 1 86.31 90 SER A N 1
ATOM 671 C CA . SER A 1 90 ? 3.77 5.266 18.109 1 86.31 90 SER A CA 1
ATOM 672 C C . SER A 1 90 ? 2.635 5.715 17.203 1 86.31 90 SER A C 1
ATOM 674 O O . SER A 1 90 ? 1.544 6.039 17.672 1 86.31 90 SER A O 1
ATOM 676 N N . ALA A 1 91 ? 2.92 5.703 15.945 1 91.81 91 ALA A N 1
ATOM 677 C CA . ALA A 1 91 ? 1.887 6.191 15.031 1 91.81 91 ALA A CA 1
ATOM 678 C C . ALA A 1 91 ? 2.113 5.676 13.617 1 91.81 91 ALA A C 1
ATOM 680 O O . ALA A 1 91 ? 3.229 5.285 13.266 1 91.81 91 ALA A O 1
ATOM 681 N N . THR A 1 92 ? 0.979 5.633 12.914 1 93.62 92 THR A N 1
ATOM 682 C CA . THR A 1 92 ? 1.033 5.414 11.477 1 93.62 92 THR A CA 1
ATOM 683 C C . THR A 1 92 ? 0.813 6.723 10.719 1 93.62 92 THR A C 1
ATOM 685 O O . THR A 1 92 ? -0.141 7.453 11 1 93.62 92 THR A O 1
ATOM 688 N N . ILE A 1 93 ? 1.713 7.055 9.781 1 92.75 93 ILE A N 1
ATOM 689 C CA . ILE A 1 93 ? 1.625 8.289 9.016 1 92.75 93 ILE A CA 1
ATOM 690 C C . ILE A 1 93 ? 1.259 7.977 7.566 1 92.75 93 ILE A C 1
ATOM 692 O O . ILE A 1 93 ? 1.821 7.059 6.965 1 92.75 93 ILE A O 1
ATOM 696 N N . ALA A 1 94 ? 0.324 8.703 7.047 1 94.25 94 ALA A N 1
ATOM 697 C CA . ALA A 1 94 ? -0.047 8.625 5.637 1 94.25 94 ALA A CA 1
ATOM 698 C C . ALA A 1 94 ? 0.09 9.984 4.957 1 94.25 94 ALA A C 1
ATOM 700 O O . ALA A 1 94 ? -0.383 10.992 5.48 1 94.25 94 ALA A O 1
ATOM 701 N N . ILE A 1 95 ? 0.726 9.984 3.777 1 92.5 95 ILE A N 1
ATOM 702 C CA . ILE A 1 95 ? 0.985 11.203 3.021 1 92.5 95 ILE A CA 1
ATOM 703 C C . ILE A 1 95 ? 0.407 11.07 1.614 1 92.5 95 ILE A C 1
ATOM 705 O O . ILE A 1 95 ? 0.729 10.125 0.892 1 92.5 95 ILE A O 1
ATOM 709 N N . SER A 1 96 ? -0.39 11.961 1.294 1 93.62 96 SER A N 1
ATOM 710 C CA . SER A 1 96 ? -0.88 12.062 -0.077 1 93.62 96 SER A CA 1
ATOM 711 C C . SER A 1 96 ? -0.013 13.008 -0.905 1 93.62 96 SER A C 1
ATOM 713 O O . SER A 1 96 ? 0.247 14.141 -0.496 1 93.62 96 SER A O 1
ATOM 715 N N . LYS A 1 97 ? 0.398 12.453 -2.045 1 91.88 97 LYS A N 1
ATOM 716 C CA . LYS A 1 97 ? 1.355 13.203 -2.85 1 91.88 97 LYS A CA 1
ATOM 717 C C . LYS A 1 97 ? 1.011 13.125 -4.332 1 91.88 97 LYS A C 1
ATOM 719 O O . LYS A 1 97 ? 0.581 12.078 -4.82 1 91.88 97 LYS A O 1
ATOM 724 N N . GLN A 1 98 ? 1.2 14.328 -5.023 1 93.44 98 GLN A N 1
ATOM 725 C CA . GLN A 1 98 ? 1.081 14.344 -6.477 1 93.44 98 GLN A CA 1
ATOM 726 C C . GLN A 1 98 ? 2.326 13.758 -7.137 1 93.44 98 GLN A C 1
ATOM 728 O O . GLN A 1 98 ? 3.451 14.086 -6.758 1 93.44 98 GLN A O 1
ATOM 733 N N . GLN A 1 99 ? 2.09 12.734 -8.109 1 88 99 GLN A N 1
ATOM 734 C CA . GLN A 1 99 ? 3.225 12.172 -8.828 1 88 99 GLN A CA 1
ATOM 735 C C . GLN A 1 99 ? 3.824 13.195 -9.789 1 88 99 GLN A C 1
ATOM 737 O O . GLN A 1 99 ? 3.096 13.953 -10.43 1 88 99 GLN A O 1
ATOM 742 N N . SER A 1 100 ? 5.152 13.359 -9.477 1 75.81 100 SER A N 1
ATOM 743 C CA . SER A 1 100 ? 5.797 14.273 -10.414 1 75.81 100 SER A CA 1
ATOM 744 C C . SER A 1 100 ? 5.984 13.633 -11.781 1 75.81 100 SER A C 1
ATOM 746 O O . SER A 1 100 ? 6.145 12.414 -11.883 1 75.81 100 SER A O 1
ATOM 748 N N . SER A 1 101 ? 5.527 14.242 -12.867 1 59.03 101 SER A N 1
ATOM 749 C CA . SER A 1 101 ? 5.777 13.805 -14.242 1 59.03 101 SER A C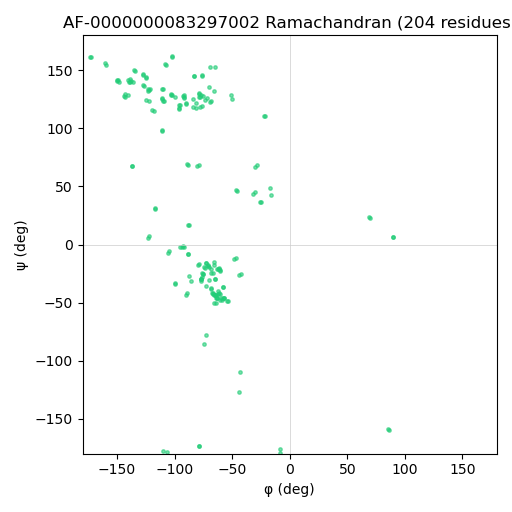A 1
ATOM 750 C C . SER A 1 101 ? 7.262 13.523 -14.469 1 59.03 101 SER A C 1
ATOM 752 O O . SER A 1 101 ? 7.648 13.055 -15.539 1 59.03 101 SER A O 1
ATOM 754 N N . LYS A 1 102 ? 8.062 13.898 -13.609 1 43.72 102 LYS A N 1
ATOM 755 C CA . LYS A 1 102 ? 9.445 13.664 -14.008 1 43.72 102 LYS A CA 1
ATOM 756 C C . LYS A 1 102 ? 9.852 12.211 -13.766 1 43.72 102 LYS A C 1
ATOM 758 O O . LYS A 1 102 ? 9.844 11.742 -12.625 1 43.72 102 LYS A O 1
ATOM 763 N N . LYS A 1 103 ? 9.297 11.25 -14.484 1 34.78 103 LYS A N 1
ATOM 764 C CA . LYS A 1 103 ? 9.969 9.961 -14.5 1 34.78 103 LYS A CA 1
ATOM 765 C C . LYS A 1 103 ? 11.445 10.102 -14.141 1 34.78 103 LYS A C 1
ATOM 767 O O . LYS A 1 103 ? 12.164 10.883 -14.758 1 34.78 103 LYS A O 1
ATOM 772 N N . LEU A 1 104 ? 11.906 9.547 -12.82 1 25.39 104 LEU A N 1
ATOM 773 C CA . LEU A 1 104 ? 13.344 9.289 -12.781 1 25.39 104 LEU A CA 1
ATOM 774 C C . LEU A 1 104 ? 13.797 8.562 -14.047 1 25.39 104 LEU A C 1
ATOM 776 O O . LEU A 1 104 ? 13.141 7.625 -14.5 1 25.39 104 LEU A O 1
ATOM 780 N N . MET B 1 1 ? 16.484 -22.781 -13.414 1 26.81 1 MET B N 1
ATOM 781 C CA . MET B 1 1 ? 16.422 -21.438 -13.961 1 26.81 1 MET B CA 1
ATOM 782 C C . MET B 1 1 ? 14.977 -20.938 -14.016 1 26.81 1 MET B C 1
ATOM 784 O O . MET B 1 1 ? 14.125 -21.547 -14.664 1 26.81 1 MET B O 1
ATOM 788 N N . ILE B 1 2 ? 14.383 -20.609 -12.922 1 34.47 2 ILE B N 1
ATOM 789 C CA . ILE B 1 2 ? 12.961 -20.375 -12.672 1 34.47 2 ILE B CA 1
ATOM 790 C C . ILE B 1 2 ? 12.391 -19.469 -13.766 1 34.47 2 ILE B C 1
ATOM 792 O O . ILE B 1 2 ? 12.719 -18.281 -13.836 1 34.47 2 ILE B O 1
ATOM 796 N N . GLY B 1 3 ? 12.75 -19.859 -14.922 1 36.44 3 GLY B N 1
ATOM 797 C CA . GLY B 1 3 ? 12.008 -19.219 -15.992 1 36.44 3 GLY B CA 1
ATOM 798 C C . GLY B 1 3 ? 10.602 -18.797 -15.586 1 36.44 3 GLY B C 1
ATOM 799 O O . GLY B 1 3 ? 9.789 -19.641 -15.211 1 36.44 3 GLY B O 1
ATOM 800 N N . LEU B 1 4 ? 10.602 -17.781 -14.688 1 41.06 4 LEU B N 1
ATOM 801 C CA . LEU B 1 4 ? 9.266 -17.281 -14.359 1 41.06 4 LEU B CA 1
ATOM 802 C C . LEU B 1 4 ? 8.289 -17.562 -15.5 1 41.06 4 LEU B C 1
ATOM 804 O O . LEU B 1 4 ? 8.297 -16.844 -16.516 1 41.06 4 LEU B O 1
ATOM 808 N N . GLU B 1 5 ? 8.531 -18.688 -16.062 1 43.72 5 GLU B N 1
ATOM 809 C CA . GLU B 1 5 ? 7.277 -18.953 -16.766 1 43.72 5 GLU B CA 1
ATOM 810 C C . GLU B 1 5 ? 6.094 -18.344 -16.031 1 43.72 5 GLU B C 1
ATOM 812 O O . GLU B 1 5 ? 5.633 -18.891 -15.023 1 43.72 5 GLU B O 1
ATOM 817 N N . LEU B 1 6 ? 6.359 -17.016 -15.617 1 45.09 6 LEU B N 1
ATOM 818 C CA . LEU B 1 6 ? 5.129 -16.344 -15.219 1 45.09 6 LEU B CA 1
ATOM 819 C C . LEU B 1 6 ? 3.908 -17.094 -15.742 1 45.09 6 LEU B C 1
ATOM 821 O O . LEU B 1 6 ? 3.648 -17.094 -16.953 1 45.09 6 LEU B O 1
ATOM 825 N N . THR B 1 7 ? 4.047 -18.375 -15.445 1 44.84 7 THR B N 1
ATOM 826 C CA . THR B 1 7 ? 2.979 -19.312 -15.781 1 44.84 7 THR B CA 1
ATOM 827 C C . THR B 1 7 ? 1.739 -18.562 -16.266 1 44.84 7 THR B C 1
ATOM 829 O O . THR B 1 7 ? 1.604 -17.359 -16.031 1 44.84 7 THR B O 1
ATOM 832 N N . SER B 1 8 ? 0.725 -19.484 -16.484 1 40.75 8 SER B N 1
ATOM 833 C CA . SER B 1 8 ? -0.503 -19.422 -17.281 1 40.75 8 SER B CA 1
ATOM 834 C C . SER B 1 8 ? -1.217 -18.094 -17.078 1 40.75 8 SER B C 1
ATOM 836 O O . SER B 1 8 ? -1.342 -17.297 -18.016 1 40.75 8 SER B O 1
ATOM 838 N N . PHE B 1 9 ? -2.383 -18.328 -16.766 1 45.31 9 PHE B N 1
ATOM 839 C CA . PHE B 1 9 ? -3.676 -17.766 -17.141 1 45.31 9 PHE B CA 1
ATOM 840 C C . PHE B 1 9 ? -3.867 -16.391 -16.516 1 45.31 9 PHE B C 1
ATOM 842 O O . PHE B 1 9 ? -4.191 -15.43 -17.219 1 45.31 9 PHE B O 1
ATOM 849 N N . PHE B 1 10 ? -4.172 -16.375 -15.352 1 49.81 10 PHE B N 1
ATOM 850 C CA . PHE B 1 10 ? -4.957 -15.281 -14.805 1 49.81 10 PHE B CA 1
ATOM 851 C C . PHE B 1 10 ? -4.086 -14.055 -14.586 1 49.81 10 PHE B C 1
ATOM 853 O O . PHE B 1 10 ? -4.543 -12.922 -14.766 1 49.81 10 PHE B O 1
ATOM 860 N N . CYS B 1 11 ? -2.68 -14.32 -14.242 1 49.5 11 CYS B N 1
ATOM 861 C CA . CYS B 1 11 ? -1.89 -13.164 -13.844 1 49.5 11 CYS B CA 1
ATOM 862 C C . CYS B 1 11 ? -1.311 -12.453 -15.055 1 49.5 11 CYS B C 1
ATOM 864 O O . CYS B 1 11 ? -0.91 -11.289 -14.969 1 49.5 11 CYS B O 1
ATOM 866 N N . SER B 1 12 ? -0.999 -13.109 -16.125 1 49.66 12 SER B N 1
ATOM 867 C CA . SER B 1 12 ? -0.25 -12.602 -17.266 1 49.66 12 SER B CA 1
ATOM 868 C C . SER B 1 12 ? -0.944 -11.398 -17.891 1 49.66 12 SER B C 1
ATOM 870 O O . SER B 1 12 ? -0.284 -10.469 -18.359 1 49.66 12 SER B O 1
ATOM 872 N N . LYS B 1 13 ? -2.141 -11.672 -18.047 1 47.09 13 LYS B N 1
ATOM 873 C CA . LYS B 1 13 ? -2.693 -10.695 -18.969 1 47.09 13 LYS B CA 1
ATOM 874 C C . LYS B 1 13 ? -2.781 -9.312 -18.328 1 47.09 13 LYS B C 1
ATOM 876 O O . LYS B 1 13 ? -2.682 -8.297 -19.016 1 47.09 13 LYS B O 1
ATOM 881 N N . GLU B 1 14 ? -2.98 -9.336 -17.047 1 51.34 14 GLU B N 1
ATOM 882 C CA . GLU B 1 14 ? -3.514 -8.055 -16.594 1 51.34 14 GLU B CA 1
ATOM 883 C C . GLU B 1 14 ? -2.455 -7.246 -15.859 1 51.34 14 GLU B C 1
ATOM 885 O O . GLU B 1 14 ? -2.674 -6.074 -15.539 1 51.34 14 GLU B O 1
ATOM 890 N N . LEU B 1 15 ? -1.295 -7.902 -15.625 1 56.91 15 LEU B N 1
ATOM 891 C CA . LEU B 1 15 ? -0.338 -7.051 -14.93 1 56.91 15 LEU B CA 1
ATOM 892 C C . LEU B 1 15 ? 0.428 -6.172 -15.906 1 56.91 15 LEU B C 1
ATOM 894 O O . LEU B 1 15 ? 0.922 -6.656 -16.922 1 56.91 15 LEU B O 1
ATOM 898 N N . ASP B 1 16 ? 0.23 -5.023 -15.703 1 59.81 16 ASP B N 1
ATOM 899 C CA . ASP B 1 16 ? 0.783 -4.012 -16.594 1 59.81 16 ASP B CA 1
ATOM 900 C C . ASP B 1 16 ? 2.279 -4.227 -16.812 1 59.81 16 ASP B C 1
ATOM 902 O O . ASP B 1 16 ? 3.021 -4.461 -15.859 1 59.81 16 ASP B O 1
ATOM 906 N N . SER B 1 17 ? 2.613 -4.254 -18 1 60.94 17 SER B N 1
ATOM 907 C CA . SER B 1 17 ? 3.961 -4.375 -18.547 1 60.94 17 SER B CA 1
ATOM 908 C C . SER B 1 17 ? 4.941 -3.475 -17.797 1 60.94 17 SER B C 1
ATOM 910 O O . SER B 1 17 ? 6.109 -3.828 -17.625 1 60.94 17 SER B O 1
ATOM 912 N N . GLU B 1 18 ? 4.379 -2.455 -17.25 1 62.59 18 GLU B N 1
ATOM 913 C CA . GLU B 1 18 ? 5.297 -1.506 -16.625 1 62.59 18 GLU B CA 1
ATOM 914 C C . GLU B 1 18 ? 5.801 -2.023 -15.281 1 62.59 18 GLU B C 1
ATOM 916 O O . GLU B 1 18 ? 6.957 -1.795 -14.914 1 62.59 18 GLU B O 1
ATOM 921 N N . LEU B 1 19 ? 5.035 -2.721 -14.727 1 62.53 19 LEU B N 1
ATOM 922 C CA . LEU B 1 19 ? 5.406 -3.258 -13.422 1 62.53 19 LEU B CA 1
ATOM 923 C C . LEU B 1 19 ? 6.344 -4.449 -13.57 1 62.53 19 LEU B C 1
ATOM 925 O O . LEU B 1 19 ? 7.172 -4.707 -12.695 1 62.53 19 LEU B O 1
ATOM 929 N N . LEU B 1 20 ? 6.273 -4.902 -14.797 1 67.88 20 LEU B N 1
ATOM 930 C CA . LE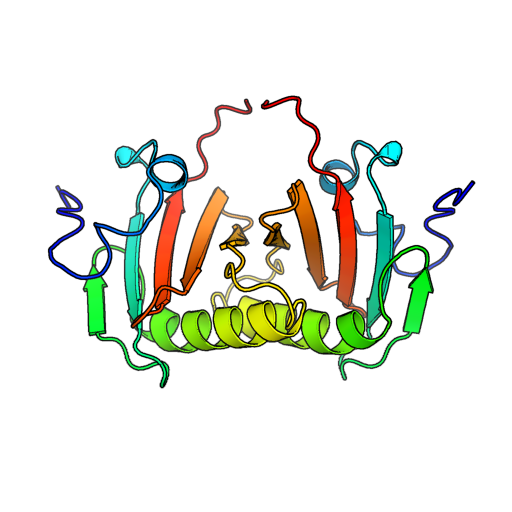U B 1 20 ? 7.055 -6.109 -15.039 1 67.88 20 LEU B CA 1
ATOM 931 C C . LEU B 1 20 ? 8.156 -5.848 -16.062 1 67.88 20 LEU B C 1
ATOM 933 O O . LEU B 1 20 ? 8.539 -6.746 -16.812 1 67.88 20 LEU B O 1
ATOM 937 N N . GLU B 1 21 ? 8.578 -4.68 -16.047 1 68.12 21 GLU B N 1
ATOM 938 C CA . GLU B 1 21 ? 9.523 -4.297 -17.078 1 68.12 21 GLU B CA 1
ATOM 939 C C . GLU B 1 21 ? 10.75 -5.195 -17.062 1 68.12 21 GLU B C 1
ATOM 941 O O . GLU B 1 21 ? 11.234 -5.613 -18.125 1 68.12 21 GLU B O 1
ATOM 946 N N . ASP B 1 22 ? 11.328 -5.477 -15.938 1 76.88 22 ASP B N 1
ATOM 947 C CA . ASP B 1 22 ? 12.469 -6.379 -15.852 1 76.88 22 ASP B CA 1
ATOM 948 C C . ASP B 1 22 ? 12.094 -7.68 -15.141 1 76.88 22 ASP B C 1
ATOM 950 O O . ASP B 1 22 ? 12.156 -7.766 -13.914 1 76.88 22 ASP B O 1
ATOM 954 N N . LYS B 1 23 ? 11.836 -8.578 -15.906 1 78.69 23 LYS B N 1
ATOM 955 C CA . LYS B 1 23 ? 11.383 -9.875 -15.406 1 78.69 23 LYS B CA 1
ATOM 956 C C . LYS B 1 23 ? 12.484 -10.586 -14.633 1 78.69 23 LYS B C 1
ATOM 958 O O . LYS B 1 23 ? 12.211 -11.453 -13.805 1 78.69 23 LYS B O 1
ATOM 963 N N . SER B 1 24 ? 13.805 -10.164 -15.016 1 85.06 24 SER B N 1
ATOM 964 C CA . SER B 1 24 ? 14.938 -10.82 -14.375 1 85.06 24 SER B CA 1
ATOM 965 C C . SER B 1 24 ? 14.992 -10.5 -12.883 1 85.06 24 SER B C 1
ATOM 967 O O . SER B 1 24 ? 15.672 -11.188 -12.117 1 85.06 24 SER B O 1
ATOM 969 N N . THR B 1 25 ? 14.234 -9.492 -12.539 1 89.06 25 THR B N 1
ATOM 970 C CA . THR B 1 25 ? 14.266 -9.078 -11.141 1 89.06 25 THR B CA 1
ATOM 971 C C . THR B 1 25 ? 13.133 -9.727 -10.352 1 89.06 25 THR B C 1
ATOM 973 O O . THR B 1 25 ? 13.039 -9.57 -9.133 1 89.06 25 THR B O 1
ATOM 976 N N . ILE B 1 26 ? 12.281 -10.523 -11.031 1 89.94 26 ILE B N 1
ATOM 977 C CA . ILE B 1 26 ? 11.117 -11.125 -10.391 1 89.94 26 ILE B CA 1
ATOM 978 C C . ILE B 1 26 ? 11.555 -12.328 -9.562 1 89.94 26 ILE B C 1
ATOM 980 O O . ILE B 1 26 ? 12.219 -13.234 -10.07 1 89.94 26 ILE B O 1
ATOM 984 N N . LEU B 1 27 ? 11.188 -12.344 -8.32 1 92.88 27 LEU B N 1
ATOM 985 C CA . LEU B 1 27 ? 11.586 -13.406 -7.406 1 92.88 27 LEU B CA 1
ATOM 986 C C . LEU B 1 27 ? 10.469 -14.43 -7.242 1 92.88 27 LEU B C 1
ATOM 988 O O . LEU B 1 27 ? 10.742 -15.617 -7.035 1 92.88 27 LEU B O 1
ATOM 992 N N . GLY B 1 28 ? 9.172 -14.031 -7.293 1 92.19 28 GLY B N 1
ATOM 993 C CA . GLY B 1 28 ? 8.039 -14.922 -7.125 1 92.19 28 GLY B CA 1
ATOM 994 C C . GLY B 1 28 ? 6.703 -14.25 -7.387 1 92.19 28 GLY B C 1
ATOM 995 O O . GLY B 1 28 ? 6.625 -13.023 -7.438 1 92.19 28 GLY B O 1
ATOM 996 N N . VAL B 1 29 ? 5.715 -15.047 -7.613 1 91.44 29 VAL B N 1
ATOM 997 C CA . VAL B 1 29 ? 4.371 -14.555 -7.902 1 91.44 29 VAL B CA 1
ATOM 998 C C . VAL B 1 29 ? 3.34 -15.422 -7.184 1 91.44 29 VAL B C 1
ATOM 1000 O O . VAL B 1 29 ? 3.486 -16.641 -7.117 1 91.44 29 VAL B O 1
ATOM 1003 N N . VAL B 1 30 ? 2.336 -14.805 -6.66 1 93.19 30 VAL B N 1
ATOM 1004 C CA . VAL B 1 30 ? 1.219 -15.523 -6.055 1 93.19 30 VAL B CA 1
ATOM 1005 C C . VAL B 1 30 ? -0.1 -14.906 -6.516 1 93.19 30 VAL B C 1
ATOM 1007 O O . VAL B 1 30 ? -0.172 -13.703 -6.781 1 93.19 30 VAL B O 1
ATOM 1010 N N . CYS B 1 31 ? -1.15 -15.711 -6.586 1 91.62 31 CYS B N 1
ATOM 1011 C CA . CYS B 1 31 ? -2.502 -15.281 -6.938 1 91.62 31 CYS B CA 1
ATOM 1012 C C . CYS B 1 31 ? -3.506 -15.742 -5.887 1 91.62 31 CYS B C 1
ATOM 1014 O O . CYS B 1 31 ? -3.416 -16.875 -5.387 1 91.62 31 CYS B O 1
ATOM 1016 N N . ALA B 1 32 ? -4.379 -14.906 -5.539 1 95.44 32 ALA B N 1
ATOM 1017 C CA . ALA B 1 32 ? -5.406 -15.195 -4.547 1 95.44 32 ALA B CA 1
ATOM 1018 C C . ALA B 1 32 ? -6.801 -14.93 -5.109 1 95.44 32 ALA B C 1
ATOM 1020 O O . ALA B 1 32 ? -6.992 -14.016 -5.91 1 95.44 32 ALA B O 1
ATOM 1021 N N . ASP B 1 33 ? -7.746 -15.688 -4.75 1 94.12 33 ASP B N 1
ATOM 1022 C CA . ASP B 1 33 ? -9.133 -15.375 -5.09 1 94.12 33 ASP B CA 1
ATOM 1023 C C . ASP B 1 33 ? -9.695 -14.312 -4.148 1 94.12 33 ASP B C 1
ATOM 1025 O O . ASP B 1 33 ? -8.961 -13.727 -3.35 1 94.12 33 ASP B O 1
ATOM 1029 N N . ASP B 1 34 ? -11.016 -13.992 -4.234 1 93.5 34 ASP B N 1
ATOM 1030 C CA . ASP B 1 34 ? -11.625 -12.883 -3.508 1 93.5 34 ASP B CA 1
ATOM 1031 C C . ASP B 1 34 ? -11.711 -13.188 -2.014 1 93.5 34 ASP B C 1
ATOM 1033 O O . ASP B 1 34 ? -11.883 -12.273 -1.198 1 93.5 34 ASP B O 1
ATOM 1037 N N . GLU B 1 35 ? -11.602 -14.5 -1.685 1 95.12 35 GLU B N 1
ATOM 1038 C CA . GLU B 1 35 ? -11.656 -14.898 -0.281 1 95.12 35 GLU B CA 1
ATOM 1039 C C . GLU B 1 35 ? -10.258 -14.953 0.331 1 95.12 35 GLU B C 1
ATOM 1041 O O . GLU B 1 35 ? -10.109 -15.203 1.529 1 95.12 35 GLU B O 1
ATOM 1046 N N . GLY B 1 36 ? -9.273 -14.68 -0.491 1 96.19 36 GLY B N 1
ATOM 1047 C CA . GLY B 1 36 ? -7.902 -14.688 -0.005 1 96.19 36 GLY B CA 1
ATOM 1048 C C . GLY B 1 36 ? -7.234 -16.047 -0.115 1 96.19 36 GLY B C 1
ATOM 1049 O O . GLY B 1 36 ? -6.125 -16.234 0.381 1 96.19 36 GLY B O 1
ATOM 1050 N N . ASN B 1 37 ? -7.906 -17.031 -0.762 1 96.69 37 ASN B N 1
ATOM 1051 C CA . ASN B 1 37 ? -7.297 -18.344 -0.967 1 96.69 37 ASN B CA 1
ATOM 1052 C C . ASN B 1 37 ? -6.266 -18.312 -2.088 1 96.69 37 ASN B C 1
ATOM 1054 O O . ASN B 1 37 ? -6.465 -17.641 -3.107 1 96.69 37 ASN B O 1
ATOM 1058 N N . CYS B 1 38 ? -5.176 -19.125 -1.902 1 95.81 38 CYS B N 1
ATOM 1059 C CA . CYS B 1 38 ? -4.102 -19.172 -2.885 1 95.81 38 CYS B CA 1
ATOM 1060 C C . CYS B 1 38 ? -4.5 -19.984 -4.102 1 95.81 38 CYS B C 1
ATOM 1062 O O . CYS B 1 38 ? -4.781 -21.188 -3.982 1 95.81 38 CYS B O 1
ATOM 1064 N N . LEU B 1 39 ? -4.535 -19.438 -5.23 1 92.62 39 LEU B N 1
ATOM 1065 C CA . LEU B 1 39 ? -4.848 -20.109 -6.48 1 92.62 39 LEU B CA 1
ATOM 1066 C C . LEU B 1 39 ? -3.58 -20.656 -7.137 1 92.62 39 LEU B C 1
ATOM 1068 O O . LEU B 1 39 ? -3.58 -21.766 -7.684 1 92.62 39 LEU B O 1
ATOM 1072 N N . GLU B 1 40 ? -2.543 -19.781 -7.094 1 90 40 GLU B N 1
ATOM 1073 C CA . GLU B 1 40 ? -1.265 -20.109 -7.719 1 90 40 GLU B CA 1
ATOM 1074 C C . GLU B 1 40 ? -0.103 -19.469 -6.965 1 90 40 GLU B C 1
ATOM 1076 O O . GLU B 1 40 ? -0.217 -18.344 -6.477 1 90 40 GLU B O 1
ATOM 1081 N N . VAL B 1 41 ? 1.007 -20.234 -6.824 1 91.44 41 VAL B N 1
ATOM 1082 C CA . VAL B 1 41 ? 2.219 -19.703 -6.207 1 91.44 41 VAL B CA 1
ATOM 1083 C C . VAL B 1 41 ? 3.447 -20.219 -6.949 1 91.44 41 VAL B C 1
ATOM 1085 O O . VAL B 1 41 ? 3.527 -21.406 -7.266 1 91.44 41 VAL B O 1
ATOM 1088 N N . ASN B 1 42 ? 4.32 -19.281 -7.34 1 90.31 42 ASN B N 1
ATOM 1089 C CA . ASN B 1 42 ? 5.539 -19.625 -8.055 1 90.31 42 ASN B CA 1
ATOM 1090 C C . ASN B 1 42 ? 6.73 -18.812 -7.578 1 90.31 42 ASN B C 1
ATOM 1092 O O . ASN B 1 42 ? 6.594 -17.609 -7.293 1 90.31 42 ASN B O 1
ATOM 1096 N N . GLY B 1 43 ? 7.91 -19.484 -7.516 1 91.44 43 GLY B N 1
ATOM 1097 C CA . GLY B 1 43 ? 9.125 -18.781 -7.148 1 91.44 43 GLY B CA 1
ATOM 1098 C C . GLY B 1 43 ? 9.336 -18.688 -5.648 1 91.44 43 GLY B C 1
ATOM 1099 O O . GLY B 1 43 ? 8.898 -19.562 -4.898 1 91.44 43 GLY B O 1
ATOM 1100 N N . ARG B 1 44 ? 10.148 -17.719 -5.25 1 92.38 44 ARG B N 1
ATOM 1101 C CA . ARG B 1 44 ? 10.531 -17.531 -3.854 1 92.38 44 ARG B CA 1
ATOM 1102 C C . ARG B 1 44 ? 9.547 -16.625 -3.133 1 92.38 44 ARG B C 1
ATOM 1104 O O . ARG B 1 44 ? 9.898 -15.516 -2.717 1 92.38 44 ARG B O 1
ATOM 1111 N N . ILE B 1 45 ? 8.383 -17.125 -2.943 1 92.69 45 ILE B N 1
ATOM 1112 C CA . ILE B 1 45 ? 7.32 -16.422 -2.232 1 92.69 45 ILE B CA 1
ATOM 1113 C C . ILE B 1 45 ? 6.406 -17.422 -1.539 1 92.69 45 ILE B C 1
ATOM 1115 O O . ILE B 1 45 ? 6.125 -18.5 -2.084 1 92.69 45 ILE B O 1
ATOM 1119 N N . SER B 1 46 ? 5.984 -17.109 -0.381 1 94.38 46 SER B N 1
ATOM 1120 C CA . SER B 1 46 ? 5.168 -18.016 0.423 1 94.38 46 SER B CA 1
ATOM 1121 C C . SER B 1 46 ? 3.695 -17.922 0.03 1 94.38 46 SER B C 1
ATOM 1123 O O . SER B 1 46 ? 3.189 -16.844 -0.257 1 94.38 46 SER B O 1
ATOM 1125 N N . PRO B 1 47 ? 2.959 -19.047 0.079 1 94.38 47 PRO B N 1
ATOM 1126 C CA . PRO B 1 47 ? 1.518 -19.031 -0.182 1 94.38 47 PRO B CA 1
ATOM 1127 C C . PRO B 1 47 ? 0.747 -18.156 0.807 1 94.38 47 PRO B C 1
ATOM 1129 O O . PRO B 1 47 ? -0.36 -17.703 0.503 1 94.38 47 PRO B O 1
ATOM 1132 N N . LEU B 1 48 ? 1.311 -17.875 2.025 1 94.81 48 LEU B N 1
ATOM 1133 C CA . LEU B 1 48 ? 0.676 -17.016 3.027 1 94.81 48 LEU B CA 1
ATOM 1134 C C . LEU B 1 48 ? 0.482 -15.602 2.496 1 94.81 48 LEU B C 1
ATOM 1136 O O . LEU B 1 48 ? -0.442 -14.898 2.912 1 94.81 48 LEU B O 1
ATOM 1140 N N . THR B 1 49 ? 1.224 -15.211 1.495 1 96.69 49 THR B N 1
ATOM 1141 C CA . THR B 1 49 ? 1.142 -13.883 0.898 1 96.69 49 THR B CA 1
ATOM 1142 C C . THR B 1 49 ? -0.182 -13.703 0.162 1 96.69 49 THR B C 1
ATOM 1144 O O . THR B 1 49 ? -0.676 -12.578 0.029 1 96.69 49 THR B O 1
ATOM 1147 N N . ALA B 1 50 ? -0.858 -14.805 -0.218 1 96.38 50 ALA B N 1
ATOM 1148 C CA . ALA B 1 50 ? -2.109 -14.734 -0.969 1 96.38 50 ALA B CA 1
ATOM 1149 C C . ALA B 1 50 ? -3.205 -14.062 -0.142 1 96.38 50 ALA B C 1
ATOM 1151 O O . ALA B 1 50 ? -3.838 -13.109 -0.593 1 96.38 50 ALA B O 1
ATOM 1152 N N . ASN B 1 51 ? -3.359 -14.539 1.067 1 98.19 51 ASN B N 1
ATOM 1153 C CA . ASN B 1 51 ? -4.398 -14 1.943 1 98.19 51 ASN B CA 1
ATOM 1154 C C . ASN B 1 51 ? -4.121 -12.555 2.322 1 98.19 51 ASN B C 1
ATOM 1156 O O . ASN B 1 51 ? -5.023 -11.711 2.279 1 98.19 51 ASN B O 1
ATOM 1160 N N . LEU B 1 52 ? -2.91 -12.312 2.639 1 97.94 52 LEU B N 1
ATOM 1161 C CA . LEU B 1 52 ? -2.514 -10.977 3.074 1 97.94 52 LEU B CA 1
ATOM 1162 C C . LEU B 1 52 ? -2.596 -9.984 1.92 1 97.94 52 LEU B C 1
ATOM 1164 O O . LEU B 1 52 ? -3.062 -8.859 2.1 1 97.94 52 LEU B O 1
ATOM 1168 N N . ALA B 1 53 ? -2.244 -10.367 0.725 1 97.75 53 ALA B N 1
ATOM 1169 C CA . ALA B 1 53 ? -2.334 -9.5 -0.449 1 97.75 53 ALA B CA 1
ATOM 1170 C C . ALA B 1 53 ? -3.787 -9.156 -0.767 1 97.75 53 ALA B C 1
ATOM 1172 O O . ALA B 1 53 ? -4.102 -8.016 -1.112 1 97.75 53 ALA B O 1
ATOM 1173 N N . ALA B 1 54 ? -4.645 -10.203 -0.683 1 97.62 54 ALA B N 1
ATOM 1174 C CA . ALA B 1 54 ? -6.062 -9.961 -0.932 1 97.62 54 ALA B CA 1
ATOM 1175 C C . ALA B 1 54 ? -6.633 -8.961 0.067 1 97.62 54 ALA B C 1
ATOM 1177 O O . ALA B 1 54 ? -7.41 -8.078 -0.306 1 97.62 54 ALA B O 1
ATOM 1178 N N . SER B 1 55 ? -6.289 -9.07 1.308 1 97.88 55 SER B N 1
ATOM 1179 C CA . SER B 1 55 ? -6.754 -8.148 2.342 1 97.88 55 SER B CA 1
ATOM 1180 C C . SER B 1 55 ? -6.25 -6.734 2.092 1 97.88 55 SER B C 1
ATOM 1182 O O . SER B 1 55 ? -7.004 -5.77 2.217 1 97.88 55 SER B O 1
ATOM 1184 N N . LEU B 1 56 ? -4.973 -6.59 1.728 1 98 56 LEU B N 1
ATOM 1185 C CA . LEU B 1 56 ? -4.402 -5.281 1.418 1 98 56 LEU B CA 1
ATOM 1186 C C . LEU B 1 56 ? -5.141 -4.629 0.255 1 98 56 LEU B C 1
ATOM 1188 O O . LEU B 1 56 ? -5.496 -3.449 0.323 1 98 56 LEU B O 1
ATOM 1192 N N . ALA B 1 57 ? -5.363 -5.402 -0.752 1 96.94 57 ALA B N 1
ATOM 1193 C CA . ALA B 1 57 ? -6.062 -4.879 -1.923 1 96.94 57 ALA B CA 1
ATOM 1194 C C . ALA B 1 57 ? -7.473 -4.418 -1.56 1 96.94 57 ALA B C 1
ATOM 1196 O O . ALA B 1 57 ? -7.945 -3.395 -2.059 1 96.94 57 ALA B O 1
ATOM 1197 N N . GLN B 1 58 ? -8.164 -5.199 -0.725 1 96.62 58 GLN B N 1
ATOM 1198 C CA . GLN B 1 58 ? -9.523 -4.863 -0.316 1 96.62 58 GLN B CA 1
ATOM 1199 C C . GLN B 1 58 ? -9.555 -3.551 0.462 1 96.62 58 GLN B C 1
ATOM 1201 O O . GLN B 1 58 ? -10.398 -2.693 0.211 1 96.62 58 GLN B O 1
ATOM 1206 N N . ILE B 1 59 ? -8.641 -3.424 1.398 1 97.12 59 ILE B N 1
ATOM 1207 C CA . ILE B 1 59 ? -8.602 -2.207 2.203 1 97.12 59 ILE B CA 1
ATOM 1208 C C . ILE B 1 59 ? -8.211 -1.021 1.327 1 97.12 59 ILE B C 1
ATOM 1210 O O . ILE B 1 59 ? -8.766 0.07 1.458 1 97.12 59 ILE B O 1
ATOM 1214 N N . ALA B 1 60 ? -7.227 -1.168 0.434 1 96.75 60 ALA B N 1
ATOM 1215 C CA . ALA B 1 60 ? -6.805 -0.094 -0.462 1 96.75 60 ALA B CA 1
ATOM 1216 C C . ALA B 1 60 ? -7.973 0.399 -1.313 1 96.75 60 ALA B C 1
ATOM 1218 O O . ALA B 1 60 ? -8.094 1.598 -1.578 1 96.75 60 ALA B O 1
ATOM 1219 N N . ALA B 1 61 ? -8.82 -0.508 -1.716 1 94.81 61 ALA B N 1
ATOM 1220 C CA . ALA B 1 61 ? -9.984 -0.137 -2.516 1 94.81 61 ALA B CA 1
ATOM 1221 C C . ALA B 1 61 ? -10.945 0.744 -1.718 1 94.81 61 ALA B C 1
ATOM 1223 O O . ALA B 1 61 ? -11.617 1.606 -2.283 1 94.81 61 ALA B O 1
ATOM 1224 N N . GLU B 1 62 ? -10.953 0.541 -0.406 1 95.38 62 GLU B N 1
ATOM 1225 C CA . GLU B 1 62 ? -11.844 1.3 0.461 1 95.38 62 GLU B CA 1
ATOM 1226 C C . GLU B 1 62 ? -11.383 2.746 0.605 1 95.38 62 GLU B C 1
ATOM 1228 O O . GLU B 1 62 ? -12.164 3.623 0.972 1 95.38 62 GLU B O 1
ATOM 1233 N N . LEU B 1 63 ? -10.141 3.061 0.24 1 94.06 63 LEU B N 1
ATOM 1234 C CA . LEU B 1 63 ? -9.602 4.414 0.339 1 94.06 63 LEU B CA 1
ATOM 1235 C C . LEU B 1 63 ? -10.148 5.301 -0.777 1 94.06 63 LEU B C 1
ATOM 1237 O O . LEU B 1 63 ? -10.133 6.527 -0.664 1 94.06 63 LEU B O 1
ATOM 1241 N N . GLU B 1 64 ? -10.539 4.672 -1.839 1 88.75 64 GLU B N 1
ATOM 1242 C CA . GLU B 1 64 ? -11.102 5.414 -2.965 1 88.75 64 GLU B CA 1
ATOM 1243 C C . GLU B 1 64 ? -12.336 4.711 -3.527 1 88.75 64 GLU B C 1
ATOM 1245 O O . GLU B 1 64 ? -12.344 4.312 -4.695 1 88.75 64 GLU B O 1
ATOM 1250 N N . PRO B 1 65 ? -13.344 4.684 -2.756 1 85.31 65 PRO B N 1
ATOM 1251 C CA . PRO B 1 65 ? -14.508 3.895 -3.148 1 85.31 65 PRO B CA 1
ATOM 1252 C C . PRO B 1 65 ? -15.148 4.387 -4.445 1 85.31 65 PRO B C 1
ATOM 1254 O O . PRO B 1 65 ? -15.844 3.629 -5.125 1 85.31 65 PRO B O 1
ATOM 1257 N N . GLY B 1 66 ? -14.93 5.543 -4.816 1 85.69 66 GLY B N 1
ATOM 1258 C CA . GLY B 1 66 ? -15.531 6.043 -6.043 1 85.69 66 GLY B CA 1
ATOM 1259 C C . GLY B 1 66 ? -14.688 5.781 -7.273 1 85.69 66 GLY B C 1
ATOM 1260 O O . GLY B 1 66 ? -15.141 5.98 -8.398 1 85.69 66 GLY B O 1
ATOM 1261 N N . ASN B 1 67 ? -13.547 5.328 -7.066 1 86 67 ASN B N 1
ATOM 1262 C CA . ASN B 1 67 ? -12.625 5.043 -8.164 1 86 67 ASN B CA 1
ATOM 1263 C C . ASN B 1 67 ? -12.781 3.607 -8.664 1 86 67 ASN B C 1
ATOM 1265 O O . ASN B 1 67 ? -12.656 2.66 -7.887 1 86 67 ASN B O 1
ATOM 1269 N N . LEU B 1 68 ? -13.086 3.428 -9.883 1 86.19 68 LEU B N 1
ATOM 1270 C CA . LEU B 1 68 ? -13.312 2.111 -10.469 1 86.19 68 LEU B CA 1
ATOM 1271 C C . LEU B 1 68 ? -12 1.379 -10.695 1 86.19 68 LEU B C 1
ATOM 1273 O O . LEU B 1 68 ? -11.969 0.148 -10.773 1 86.19 68 LEU B O 1
ATOM 1277 N N . GLU B 1 69 ? -10.938 2.205 -10.852 1 87.56 69 GLU B N 1
ATOM 1278 C CA . GLU B 1 69 ? -9.633 1.574 -11.039 1 87.56 69 GLU B CA 1
ATOM 1279 C C . GLU B 1 69 ? -9.008 1.205 -9.695 1 87.56 69 GLU B C 1
ATOM 1281 O O . GLU B 1 69 ? -8.961 2.027 -8.773 1 87.56 69 GLU B O 1
ATOM 1286 N N . GLN B 1 70 ? -8.672 -0.036 -9.586 1 89.5 70 GLN B N 1
ATOM 1287 C CA . GLN B 1 70 ? -8.047 -0.516 -8.359 1 89.5 70 GLN B CA 1
ATOM 1288 C C . GLN B 1 70 ? -6.629 0.032 -8.219 1 89.5 70 GLN B C 1
ATOM 1290 O O . GLN B 1 70 ? -5.867 0.052 -9.188 1 89.5 70 GLN B O 1
ATOM 1295 N N . PRO B 1 71 ? -6.324 0.469 -7.074 1 91.75 71 PRO B N 1
ATOM 1296 C CA . PRO B 1 71 ? -4.961 0.967 -6.875 1 91.75 71 PRO B CA 1
ATOM 1297 C C . PRO B 1 71 ? -3.914 -0.144 -6.922 1 91.75 71 PRO B C 1
ATOM 1299 O O . PRO B 1 71 ? -4.238 -1.314 -6.711 1 91.75 71 PRO B O 1
ATOM 1302 N N . VAL B 1 72 ? -2.65 0.201 -7.324 1 93.06 72 VAL B N 1
ATOM 1303 C CA . VAL B 1 72 ? -1.494 -0.682 -7.207 1 93.06 72 VAL B CA 1
ATOM 1304 C C . VAL B 1 72 ? -0.785 -0.435 -5.879 1 93.06 72 VAL B C 1
ATOM 1306 O O . VAL B 1 72 ? -0.515 0.713 -5.516 1 93.06 72 VAL B O 1
ATOM 1309 N N . ILE B 1 73 ? -0.575 -1.486 -5.133 1 96.06 73 ILE B N 1
ATOM 1310 C CA . ILE B 1 73 ? 0.114 -1.389 -3.852 1 96.06 73 ILE B CA 1
ATOM 1311 C C . ILE B 1 73 ? 1.571 -1.812 -4.016 1 96.06 73 ILE B C 1
ATOM 1313 O O . ILE B 1 73 ? 1.856 -2.879 -4.566 1 96.06 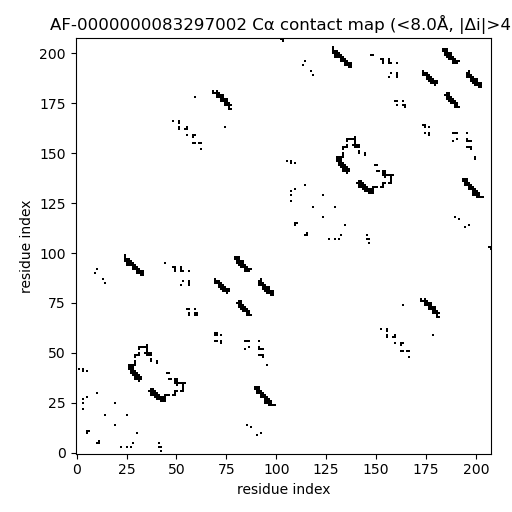73 ILE B O 1
ATOM 1317 N N . VAL B 1 74 ? 2.529 -0.981 -3.588 1 93.44 74 VAL B N 1
ATOM 1318 C CA . VAL B 1 74 ? 3.951 -1.311 -3.578 1 93.44 74 VAL B CA 1
ATOM 1319 C C . VAL B 1 74 ? 4.477 -1.283 -2.145 1 93.44 74 VAL B C 1
ATOM 1321 O O . VAL B 1 74 ? 4.395 -0.257 -1.466 1 93.44 74 VAL B O 1
ATOM 1324 N N . LEU B 1 75 ? 4.875 -2.459 -1.707 1 95.5 75 LEU B N 1
ATOM 1325 C CA . LEU B 1 75 ? 5.551 -2.547 -0.418 1 95.5 75 LEU B CA 1
ATOM 1326 C C . LEU B 1 75 ? 7.066 -2.543 -0.6 1 95.5 75 LEU B C 1
ATOM 1328 O O . LEU B 1 75 ? 7.621 -3.439 -1.237 1 95.5 75 LEU B O 1
ATOM 1332 N N . ASP B 1 76 ? 7.684 -1.519 -0.066 1 91.62 76 ASP B N 1
ATOM 1333 C CA . ASP B 1 76 ? 9.141 -1.428 -0.106 1 91.62 76 ASP B CA 1
ATOM 1334 C C . ASP B 1 76 ? 9.758 -1.97 1.18 1 91.62 76 ASP B C 1
ATOM 1336 O O . ASP B 1 76 ? 9.492 -1.455 2.268 1 91.62 76 ASP B O 1
ATOM 1340 N N . LYS B 1 77 ? 10.523 -2.928 0.934 1 88.62 77 LYS B N 1
ATOM 1341 C CA . LYS B 1 77 ? 11.172 -3.557 2.08 1 88.62 77 LYS B CA 1
ATOM 1342 C C . LYS B 1 77 ? 12.625 -3.1 2.205 1 88.62 77 LYS B C 1
ATOM 1344 O O . LYS B 1 77 ? 13.195 -2.561 1.256 1 88.62 77 LYS B O 1
ATOM 1349 N N . THR B 1 78 ? 13.211 -3.285 3.389 1 82.38 78 THR B N 1
ATOM 1350 C CA . THR B 1 78 ? 14.547 -2.791 3.684 1 82.38 78 THR B CA 1
ATOM 1351 C C . THR B 1 78 ? 15.602 -3.637 2.979 1 82.38 78 THR B C 1
ATOM 1353 O O . THR B 1 78 ? 16.75 -3.197 2.799 1 82.38 78 THR B O 1
ATOM 1356 N N . ASP B 1 79 ? 15.32 -4.879 2.553 1 86.56 79 ASP B N 1
ATOM 1357 C CA . ASP B 1 79 ? 16.281 -5.762 1.907 1 86.56 79 ASP B CA 1
ATOM 1358 C C . ASP B 1 79 ? 16.312 -5.535 0.397 1 86.56 79 ASP B C 1
ATOM 1360 O O . ASP B 1 79 ? 16.828 -6.371 -0.352 1 86.56 79 ASP B O 1
ATOM 1364 N N . LYS B 1 80 ? 15.781 -4.418 -0.075 1 88.69 80 LYS B N 1
ATOM 1365 C CA . LYS B 1 80 ? 15.773 -3.984 -1.47 1 88.69 80 LYS B CA 1
ATOM 1366 C C . LYS B 1 80 ? 14.852 -4.867 -2.314 1 88.69 80 LYS B C 1
ATOM 1368 O O . LYS B 1 80 ? 15.172 -5.172 -3.465 1 88.69 80 LYS B O 1
ATOM 1373 N N . THR B 1 81 ? 13.977 -5.449 -1.701 1 92.12 81 THR B N 1
ATOM 1374 C CA . THR B 1 81 ? 12.922 -6.156 -2.42 1 92.12 81 THR B CA 1
ATOM 1375 C C . THR B 1 81 ? 11.602 -5.406 -2.314 1 92.12 81 THR B C 1
ATOM 1377 O O . THR B 1 81 ? 11.406 -4.602 -1.399 1 92.12 81 THR B O 1
ATOM 1380 N N . GLN B 1 82 ? 10.805 -5.629 -3.25 1 92.94 82 GLN B N 1
ATOM 1381 C CA . GLN B 1 82 ? 9.469 -5.043 -3.266 1 92.94 82 GLN B CA 1
ATOM 1382 C C . GLN B 1 82 ? 8.398 -6.113 -3.467 1 92.94 82 GLN B C 1
ATOM 1384 O O . GLN B 1 82 ? 8.656 -7.148 -4.09 1 92.94 82 GLN B O 1
ATOM 1389 N N . LEU B 1 83 ? 7.293 -5.91 -2.895 1 95.25 83 LEU B N 1
ATOM 1390 C CA . LEU B 1 83 ? 6.074 -6.648 -3.219 1 95.25 83 LEU B CA 1
ATOM 1391 C C . LEU B 1 83 ? 5.066 -5.746 -3.92 1 95.25 83 LEU B C 1
ATOM 1393 O O . LEU B 1 83 ? 4.711 -4.684 -3.404 1 95.25 83 LEU B O 1
ATOM 1397 N N . ILE B 1 84 ? 4.648 -6.102 -5.031 1 93.25 84 ILE B N 1
ATOM 1398 C CA . ILE B 1 84 ? 3.666 -5.359 -5.816 1 93.25 84 ILE B CA 1
ATOM 1399 C C . ILE B 1 84 ? 2.35 -6.133 -5.863 1 93.25 84 ILE B C 1
ATOM 1401 O O . ILE B 1 84 ? 2.328 -7.312 -6.23 1 93.25 84 ILE B O 1
ATOM 1405 N N . ILE B 1 85 ? 1.277 -5.508 -5.488 1 94.5 85 ILE B N 1
ATOM 1406 C CA . ILE B 1 85 ? -0.026 -6.152 -5.391 1 94.5 85 ILE B CA 1
ATOM 1407 C C . ILE B 1 85 ? -1.036 -5.414 -6.266 1 94.5 85 ILE B C 1
ATOM 1409 O O . ILE B 1 85 ? -1.119 -4.184 -6.223 1 94.5 85 ILE B O 1
ATOM 1413 N N . LYS B 1 86 ? -1.787 -6.102 -7.008 1 91.44 86 LYS B N 1
ATOM 1414 C CA . LYS B 1 86 ? -2.852 -5.523 -7.82 1 91.44 86 LYS B CA 1
ATOM 1415 C C . LYS B 1 86 ? -4.066 -6.445 -7.875 1 91.44 86 LYS B C 1
ATOM 1417 O O . LYS B 1 86 ? -3.936 -7.637 -8.164 1 91.44 86 LYS B O 1
ATOM 1422 N N . LYS B 1 87 ? -5.207 -5.832 -7.535 1 91.81 87 LYS B N 1
ATOM 1423 C CA . LYS B 1 87 ? -6.465 -6.559 -7.707 1 91.81 87 LYS B CA 1
ATOM 1424 C C . LYS B 1 87 ? -6.918 -6.543 -9.164 1 91.81 87 LYS B C 1
ATOM 1426 O O . LYS B 1 87 ? -6.895 -5.496 -9.812 1 91.81 87 LYS B O 1
ATOM 1431 N N . GLU B 1 88 ? -7.227 -7.648 -9.617 1 87.25 88 GLU B N 1
ATOM 1432 C CA . GLU B 1 88 ? -7.816 -7.816 -10.945 1 87.25 88 GLU B CA 1
ATOM 1433 C C . GLU B 1 88 ? -9.281 -8.227 -10.852 1 87.25 88 GLU B C 1
ATOM 1435 O O . GLU B 1 88 ? -9.867 -8.203 -9.766 1 87.25 88 GLU B O 1
ATOM 1440 N N . GLU B 1 89 ? -9.844 -8.438 -11.906 1 83.69 89 GLU B N 1
ATOM 1441 C CA . GLU B 1 89 ? -11.266 -8.773 -11.953 1 83.69 89 GLU B CA 1
ATOM 1442 C C . GLU B 1 89 ? -11.578 -9.977 -11.062 1 83.69 89 GLU B C 1
ATOM 1444 O O . GLU B 1 89 ? -12.508 -9.922 -10.258 1 83.69 89 GLU B O 1
ATOM 1449 N N . SER B 1 90 ? -10.828 -11.055 -11.164 1 86.06 90 SER B N 1
ATOM 1450 C CA . SER B 1 90 ? -11.211 -12.273 -10.453 1 86.06 90 SER B CA 1
ATOM 1451 C C . SER B 1 90 ? -10.109 -12.742 -9.516 1 86.06 90 SER B C 1
ATOM 1453 O O . SER B 1 90 ? -10.203 -13.82 -8.922 1 86.06 90 SER B O 1
ATOM 1455 N N . ALA B 1 91 ? -9.109 -11.961 -9.367 1 91.62 91 ALA B N 1
ATOM 1456 C CA . ALA B 1 91 ? -7.996 -12.398 -8.531 1 91.62 91 ALA B CA 1
ATOM 1457 C C . ALA B 1 91 ? -7.141 -11.211 -8.086 1 91.62 91 ALA B C 1
ATOM 1459 O O . ALA B 1 91 ? -7.164 -10.156 -8.719 1 91.62 91 ALA B O 1
ATOM 1460 N N . THR B 1 92 ? -6.488 -11.438 -7.016 1 93.62 92 THR B N 1
ATOM 1461 C CA . THR B 1 92 ? -5.43 -10.539 -6.578 1 93.62 92 THR B CA 1
ATOM 1462 C C . THR B 1 92 ? -4.055 -11.133 -6.875 1 93.62 92 THR B C 1
ATOM 1464 O O . THR B 1 92 ? -3.787 -12.289 -6.535 1 93.62 92 THR B O 1
ATOM 1467 N N . ILE B 1 93 ? -3.195 -10.383 -7.5 1 92.75 93 ILE B N 1
ATOM 1468 C CA . ILE B 1 93 ? -1.861 -10.844 -7.863 1 92.75 93 ILE B CA 1
ATOM 1469 C C . ILE B 1 93 ? -0.814 -10.109 -7.031 1 92.75 93 ILE B C 1
ATOM 1471 O O . ILE B 1 93 ? -0.891 -8.891 -6.863 1 92.75 93 ILE B O 1
ATOM 1475 N N . ALA B 1 94 ? 0.122 -10.859 -6.496 1 94.19 94 ALA B N 1
ATOM 1476 C CA . ALA B 1 94 ? 1.272 -10.297 -5.793 1 94.19 94 ALA B CA 1
ATOM 1477 C C . ALA B 1 94 ? 2.582 -10.766 -6.422 1 94.19 94 ALA B C 1
ATOM 1479 O O . ALA B 1 94 ? 2.766 -11.953 -6.68 1 94.19 94 ALA B O 1
ATOM 1480 N N . ILE B 1 95 ? 3.48 -9.797 -6.668 1 92.38 95 ILE B N 1
ATOM 1481 C CA . ILE B 1 95 ? 4.766 -10.062 -7.309 1 92.38 95 ILE B CA 1
ATOM 1482 C C . ILE B 1 95 ? 5.898 -9.594 -6.406 1 92.38 95 ILE B C 1
ATOM 1484 O O . ILE B 1 95 ? 5.934 -8.422 -6 1 92.38 95 ILE B O 1
ATOM 1488 N N . SER B 1 96 ? 6.762 -10.461 -6.086 1 93.56 96 SER B N 1
ATOM 1489 C CA . SER B 1 96 ? 7.992 -10.102 -5.387 1 93.56 96 SER B CA 1
ATOM 1490 C C . SER B 1 96 ? 9.125 -9.812 -6.367 1 93.56 96 SER B C 1
ATOM 1492 O O . SER B 1 96 ? 9.398 -10.617 -7.262 1 93.56 96 SER B O 1
ATOM 1494 N N . LYS B 1 97 ? 9.68 -8.633 -6.16 1 91.69 97 LYS B N 1
ATOM 1495 C CA . LYS B 1 97 ? 10.68 -8.188 -7.125 1 91.69 97 LYS B CA 1
ATOM 1496 C C . LYS B 1 97 ? 11.891 -7.574 -6.426 1 91.69 97 LYS B C 1
ATOM 1498 O O . LYS B 1 97 ? 11.742 -6.879 -5.418 1 91.69 97 LYS B O 1
ATOM 1503 N N . GLN B 1 98 ? 13.141 -7.902 -6.98 1 93.31 98 GLN B N 1
ATOM 1504 C CA . GLN B 1 98 ? 14.359 -7.242 -6.52 1 93.31 98 GLN B CA 1
ATOM 1505 C C . GLN B 1 98 ? 14.461 -5.824 -7.074 1 93.31 98 GLN B C 1
ATOM 1507 O O . GLN B 1 98 ? 14.234 -5.598 -8.266 1 93.31 98 GLN B O 1
ATOM 1512 N N . GLN B 1 99 ? 14.68 -4.809 -6.121 1 87.88 99 GLN B N 1
ATOM 1513 C CA . GLN B 1 99 ? 14.852 -3.434 -6.578 1 87.88 99 GLN B CA 1
ATOM 1514 C C . GLN B 1 99 ? 16.172 -3.27 -7.344 1 87.88 99 GLN B C 1
ATOM 1516 O O . GLN B 1 99 ? 17.188 -3.852 -6.969 1 87.88 99 GLN B O 1
ATOM 1521 N N . SER B 1 100 ? 15.906 -2.781 -8.594 1 75.75 100 SER B N 1
ATOM 1522 C CA . SER B 1 100 ? 17.125 -2.545 -9.352 1 75.75 100 SER B CA 1
ATOM 1523 C C . SER B 1 100 ? 17.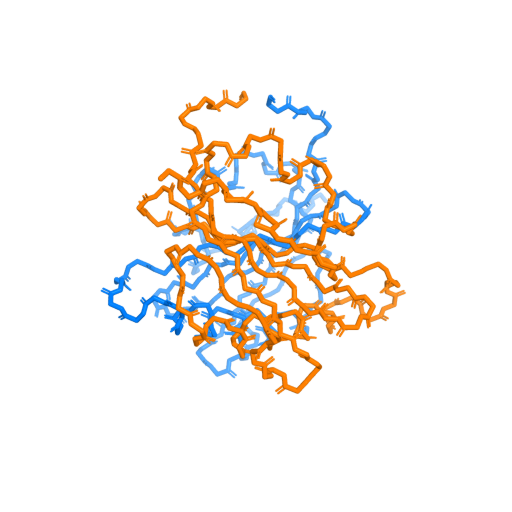859 -1.309 -8.844 1 75.75 100 SER B C 1
ATOM 1525 O O . SER B 1 100 ? 17.234 -0.366 -8.352 1 75.75 100 SER B O 1
ATOM 1527 N N . SER B 1 101 ? 19.125 -1.385 -8.453 1 58.06 101 SER B N 1
ATOM 1528 C CA . SER B 1 101 ? 19.984 -0.26 -8.094 1 58.06 101 SER B CA 1
ATOM 1529 C C . SER B 1 101 ? 19.891 0.859 -9.125 1 58.06 101 SER B C 1
ATOM 1531 O O . SER B 1 101 ? 20.516 1.912 -8.969 1 58.06 101 SER B O 1
ATOM 1533 N N . LYS B 1 102 ? 19.312 0.638 -10.227 1 42.28 102 LYS B N 1
ATOM 1534 C CA . LYS B 1 102 ? 19.406 1.749 -11.172 1 42.28 102 LYS B CA 1
ATOM 1535 C C . LYS B 1 102 ? 18.406 2.848 -10.836 1 42.28 102 LYS B C 1
ATOM 1537 O O . LY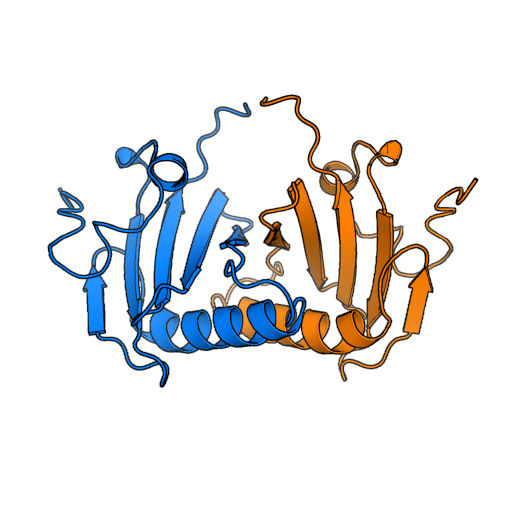S B 1 102 ? 17.203 2.623 -10.875 1 42.28 102 LYS B O 1
ATOM 1542 N N . LYS B 1 103 ? 18.5 3.611 -9.734 1 34.09 103 LYS B N 1
ATOM 1543 C CA . LYS B 1 103 ? 17.812 4.902 -9.68 1 34.09 103 LYS B CA 1
ATOM 1544 C C . LYS B 1 103 ? 17.516 5.418 -11.086 1 34.09 103 LYS B C 1
ATOM 1546 O O . LYS B 1 103 ? 18.406 5.504 -11.93 1 34.09 103 LYS B O 1
ATOM 1551 N N . LEU B 1 104 ? 16.078 5.457 -11.531 1 26.02 104 LEU B N 1
ATOM 1552 C CA . LEU B 1 104 ? 15.867 6.406 -12.625 1 26.02 104 LEU B CA 1
ATOM 1553 C C . LEU B 1 104 ? 16.547 7.738 -12.32 1 26.02 104 LEU B C 1
ATOM 1555 O O . LEU B 1 104 ? 16.469 8.242 -11.203 1 26.02 104 LEU B O 1
#

Sequence (208 aa):
MIGLELTSFFCSKELDSELLEDKSTILGVVCADDEGNCLEVNGRISPLTANLAASLAQIAAELEPGNLEQPVIVLDKTDKTQLIIKKEESATIAISKQQSSKKLMIGLELTSFFCSKELDSELLEDKSTILGVVCADDEGNCLEVNGRISPLTANLAASLAQIAAELEPGNLEQPVIVLDKTDKTQLIIKKEESATIAISKQQSSKKL

Radius of gyration: 16.82 Å; Cα contacts (8 Å, |Δi|>4): 429; chains: 2; bounding box: 36×50×37 Å

Secondary structure (DSSP, 8-state):
-------SSHHHHHS-TTTTS-GGGEEEEEEE-TT--EEEEEES--THHHHHHHHHHHHHHHTSTT-SSPPEEEEEPTTSEEEEEEE-SS-EEEEEEEPPS---/-------SSHHHHHS-TTTTS-GGGEEEEEEE-TT--EEEEEES--THHHHHHHHHHHHHHHTSTT-SSPPEEEEEPTTSEEEEEEE-SS-EEEEEEEPPS---

pLDDT: mean 81.32, std 20.02, range [25.39, 98.19]

Solvent-accessible surface area (backbone atoms only — not comparable to full-atom values): 11612 Å² total; per-residue (Å²): 125,82,62,68,58,70,49,74,71,81,64,54,75,71,54,55,61,75,82,50,66,59,62,88,34,54,45,18,39,33,28,7,33,94,85,17,48,64,76,44,71,40,68,76,54,64,65,71,50,14,38,54,48,29,51,46,46,54,54,56,39,64,76,41,72,85,51,86,69,67,48,38,39,36,36,42,42,94,87,46,35,31,40,40,34,39,56,54,96,74,32,25,38,37,36,32,30,49,59,68,84,68,72,86,127,83,62,70,58,72,53,77,69,81,63,57,74,69,54,55,62,76,82,51,66,58,62,89,34,52,46,18,38,35,27,7,33,93,86,19,47,63,75,45,71,41,69,76,53,64,65,70,50,14,36,54,46,30,51,45,45,55,55,56,39,64,76,41,72,86,51,88,70,64,47,39,38,37,35,43,41,94,87,47,33,33,39,38,35,38,57,52,95,76,33,26,38,38,36,33,29,51,59,69,85,68,74,88

Nearest PDB structures (foldseek):
  5y38-assembly1_A  TM=8.338E-01  e=1.118E-06  Homo sapiens
  5yk5-assembly1_B  TM=7.936E-01  e=8.306E-07  Homo sapiens
  5y39-assembly2_J  TM=8.026E-01  e=1.694E-06  Homo sapiens
  5y3a-assembly2_G  TM=7.664E-01  e=6.341E-05  Homo sapiens
  5x6u-assembly1_B  TM=7.301E-01  e=1.020E-04  Homo sapiens

Foldseek 3Di:
DQPCCCPDDDPPPPDDCVVCVDVVFWAWKWKEFLCQQTPDIGGDDDRNVSNVLNVVQVVQCVVPVPDPARDWDWDQDPVQKIWIWGDDDGIIMIIIGHHDVPDD/DQPCVCPDDDPPPPPDCVVCVDVVFWAWKWKEFLCQQTPDIGGPDDRNVSNVLNVVQVVQCVVPVPDPAGDWDWDQDPVQKIWIWGDDDGIIMIIIGHHDPPDD

Organism: Tigriopus californicus (NCBI:txid6832)

InterPro domains:
  IPR024135 Ragulator complex protein LAMTOR5 [PF16672] (22-97)
  IPR024135 Ragulator complex protein LAMTOR5 [PTHR13342] (22-100)